Protein 4APO (pdb70)

Foldseek 3Di:
DVVCLVVLVVLLVVLVVCVVVPVLVVSLVSLVVSLVVLVVVLVVDDPPDPSNVVSVVVNVVSLLSNLVSCVVVLNQPVLLVSLVVVCVVVVLDLSSLQSNLSSCLSVPVLVSNLVSLVSNCVRPVVCVVVSVVSNVVSVVVD/DLVCLVCLVVLLVVLVVCVVVVVLVVSLVSLVVSLVSLVVVLVPPDPPDPSNVVSVVVNVVSLLSNLVSCVVVLNQVVLLVSLVVVCVPVVLDLSSLQSNLSSCVSVPVLVSNVVSLVSNCVNPVVCVVVSVVVVVVSVVVVVVVVVVVVVVVD/DVPDDD/DVPDDD

GO terms:
  GO:0003755 peptidyl-prolyl cis-trans isomerase activity (F, IDA)
  GO:0044183 protein folding chaperone (F, IDA)
  GO:0051604 protein maturation (P, IDA)
  GO:0070585 protein localization to mitochondrion (P, IDA)
  GO:0005829 cytosol (C, TAS)
  GO:0005515 protein binding (F, IPI)
  GO:0003713 transcription coactivator activity (F, TAS)
  GO:0005737 cytoplasm (C, TAS)
  GO:0005654 nucleoplasm (C, TAS)
  GO:0005829 cytosol (C, IDA)
  GO:0005886 plasma membrane (C, IDA)
  GO:0036004 GAF domain binding (F, IDA)

Radius of gyration: 21.39 Å; Cα contacts (8 Å, |Δi|>4): 366; chains: 4; bounding box: 66×61×43 Å

CATH classification: 1.25.40.10

Structure (mmCIF, N/CA/C/O backbone):
data_4APO
#
_entry.id   4APO
#
_cell.length_a   60.200
_cell.length_b   106.820
_cell.length_c   68.470
_cell.angle_alpha   90.00
_cell.angle_beta   100.85
_cell.angle_gamma   90.00
#
_symmetry.space_group_name_H-M   'C 1 2 1'
#
loop_
_entity.id
_entity.type
_entity.pdbx_description
1 polymer 'AH RECEPTOR-INTERACTING PROTEIN'
2 polymer 'MITOCHONDRIAL IMPORT RECEPTOR SUBUNIT TOM20 HOMOLOG'
3 non-polymer 'DODECAETHYLENE GLYCOL'
4 non-polymer 'SULFATE ION'
5 water water
#
loop_
_atom_site.group_PDB
_atom_site.id
_atom_site.type_symbol
_atom_site.label_atom_id
_atom_site.label_alt_id
_atom_site.label_comp_id
_atom_site.label_asym_id
_atom_site.label_entity_id
_atom_site.label_seq_id
_atom_site.pdbx_PDB_ins_code
_atom_site.Cartn_x
_atom_site.Cartn_y
_atom_site.Cartn_z
_atom_site.occupancy
_atom_site.B_iso_or_equiv
_atom_site.auth_seq_id
_atom_site.auth_comp_id
_atom_site.auth_asym_id
_atom_site.auth_atom_id
_atom_site.pdbx_PDB_model_num
ATOM 1 N N . ALA A 1 7 ? 10.327 8.031 3.715 1.00 80.77 172 ALA A N 1
ATOM 2 C CA . ALA A 1 7 ? 11.345 8.899 4.298 1.00 78.97 172 ALA A CA 1
ATOM 3 C C . ALA A 1 7 ? 11.023 10.383 4.097 1.00 77.95 172 ALA A C 1
ATOM 4 O O . ALA A 1 7 ? 11.065 11.169 5.047 1.00 74.50 172 ALA A O 1
ATOM 6 N N . GLU A 1 8 ? 10.694 10.753 2.859 1.00 78.28 173 GLU A N 1
ATOM 7 C CA . GLU A 1 8 ? 10.465 12.151 2.486 1.00 75.27 173 GLU A CA 1
ATOM 8 C C . GLU A 1 8 ? 9.307 12.809 3.236 1.00 77.31 173 GLU A C 1
ATOM 9 O O . GLU A 1 8 ? 9.322 14.016 3.482 1.00 72.73 173 GLU A O 1
ATOM 15 N N . GLU A 1 9 ? 8.309 12.011 3.598 1.00 77.17 174 GLU A N 1
ATOM 16 C CA . GLU A 1 9 ? 7.149 12.513 4.324 1.00 79.79 174 GLU A CA 1
ATOM 17 C C . GLU A 1 9 ? 7.500 12.874 5.768 1.00 78.88 174 GLU A C 1
ATOM 18 O O . GLU A 1 9 ? 6.718 13.519 6.465 1.00 74.46 174 GLU A O 1
ATOM 24 N N . LYS A 1 10 ? 8.682 12.457 6.213 1.00 78.43 175 LYS A N 1
ATOM 25 C CA . LYS A 1 10 ? 9.088 12.665 7.598 1.00 67.59 175 LYS A CA 1
ATOM 26 C C . LYS A 1 10 ? 10.012 13.873 7.773 1.00 66.08 175 LYS A C 1
ATOM 27 O O . LYS A 1 10 ? 10.522 14.124 8.865 1.00 61.74 175 LYS A O 1
ATOM 33 N N . ALA A 1 11 ? 10.222 14.628 6.702 1.00 66.51 176 ALA A N 1
ATOM 34 C CA . ALA A 1 11 ? 10.896 15.912 6.832 1.00 62.57 176 ALA A CA 1
ATOM 35 C C . ALA A 1 11 ? 10.016 16.844 7.664 1.00 57.74 176 ALA A C 1
ATOM 36 O O . ALA A 1 11 ? 10.499 17.803 8.265 1.00 50.28 176 ALA A O 1
ATOM 38 N N . LYS A 1 12 ? 8.719 16.555 7.696 1.00 52.38 177 LYS A N 1
ATOM 39 C CA . LYS A 1 12 ? 7.797 17.349 8.497 1.00 54.27 177 LYS A CA 1
ATOM 40 C C . LYS A 1 12 ? 7.883 16.968 9.974 1.00 47.17 177 LYS A C 1
ATOM 41 O O . LYS A 1 12 ? 7.638 17.795 10.856 1.00 48.02 177 LYS A O 1
ATOM 47 N N . ALA A 1 13 ? 8.238 15.716 10.241 1.00 40.24 178 ALA A N 1
ATOM 48 C CA . ALA A 1 13 ? 8.331 15.251 11.616 1.00 44.15 178 ALA A CA 1
ATOM 49 C C . ALA A 1 13 ? 9.505 15.888 12.359 1.00 36.09 178 ALA A C 1
ATOM 50 O O . ALA A 1 13 ? 9.428 16.107 13.566 1.00 34.41 178 ALA A O 1
ATOM 52 N N . VAL A 1 14 ? 10.573 16.212 11.631 1.00 32.39 179 VAL A N 1
ATOM 53 C CA . VAL A 1 14 ? 11.840 16.612 12.249 1.00 32.43 179 VAL A CA 1
ATOM 54 C C . VAL A 1 14 ? 11.720 17.805 13.204 1.00 37.70 179 VAL A C 1
ATOM 55 O O . VAL A 1 14 ? 12.193 17.741 14.335 1.00 28.31 179 VAL A O 1
ATOM 59 N N . PRO A 1 15 ? 11.067 18.894 12.766 1.00 40.11 180 PRO A N 1
ATOM 60 C CA . PRO A 1 15 ? 10.947 20.026 13.691 1.00 31.81 180 PRO A CA 1
ATOM 61 C C . PRO A 1 15 ? 10.187 19.685 14.973 1.00 29.87 180 PRO A C 1
ATOM 62 O O . PRO A 1 15 ? 10.553 20.191 16.029 1.00 29.98 180 PRO A O 1
ATOM 66 N N . LEU A 1 16 ? 9.167 18.836 14.893 1.00 30.81 181 LEU A N 1
ATOM 67 C CA . LEU A 1 16 ? 8.410 18.442 16.083 1.00 34.73 181 LEU A CA 1
ATOM 68 C C . LEU A 1 16 ? 9.244 17.560 17.013 1.00 32.42 181 LEU A C 1
ATOM 69 O O . LEU A 1 16 ? 9.150 17.657 18.240 1.00 29.64 181 LEU A O 1
ATOM 74 N N . ILE A 1 17 ? 10.039 16.676 16.419 1.00 31.52 182 ILE A N 1
ATOM 75 C CA . ILE A 1 17 ? 10.920 15.815 17.189 1.00 27.40 182 ILE A CA 1
ATOM 76 C C . ILE A 1 17 ? 11.979 16.672 17.872 1.00 26.75 182 ILE A C 1
ATOM 77 O O . ILE A 1 17 ? 12.275 16.483 19.055 1.00 28.90 182 ILE A O 1
ATOM 82 N N . HIS A 1 18 ? 12.537 17.614 17.113 1.00 24.90 183 HIS A N 1
ATOM 83 C CA . HIS A 1 18 ? 13.520 18.569 17.612 1.00 25.73 183 HIS A CA 1
ATOM 84 C C . HIS A 1 18 ? 12.956 19.278 18.832 1.00 29.52 183 HIS A C 1
ATOM 85 O O . HIS A 1 18 ? 13.597 19.342 19.882 1.00 25.49 183 HIS A O 1
ATOM 92 N N . GLN A 1 19 ? 11.743 19.802 18.689 1.00 30.61 184 GLN A N 1
ATOM 93 C CA . GLN A 1 19 ? 11.102 20.536 19.776 1.00 28.04 184 GLN A CA 1
ATOM 94 C C . GLN A 1 19 ? 10.854 19.663 21.011 1.00 26.09 184 GLN A C 1
ATOM 95 O O . GLN A 1 19 ? 11.034 20.121 22.147 1.00 30.77 184 GLN A O 1
ATOM 97 N N . GLU A 1 20 ? 10.436 18.415 20.809 1.00 27.20 185 GLU A N 1
ATOM 98 C CA . GLU A 1 20 ? 10.205 17.530 21.950 1.00 29.44 185 GLU A CA 1
ATOM 99 C C . GLU A 1 20 ? 11.518 17.183 22.658 1.00 27.96 185 GLU A C 1
ATOM 100 O O . GLU A 1 20 ? 11.576 17.106 23.884 1.00 25.17 185 GLU A O 1
ATOM 106 N N . GLY A 1 21 ? 12.572 16.985 21.880 1.00 24.27 186 GLY A N 1
ATOM 107 C CA . GLY A 1 21 ? 13.876 16.722 22.446 1.00 21.87 186 GLY A CA 1
ATOM 108 C C . GLY A 1 21 ? 14.316 17.876 23.322 1.00 24.61 186 GLY A C 1
ATOM 109 O O . GLY A 1 21 ? 14.820 17.666 24.430 1.00 23.41 186 GLY A O 1
ATOM 110 N N . ASN A 1 22 ? 14.134 19.098 22.829 1.00 19.72 187 ASN A N 1
ATOM 111 C CA . ASN A 1 22 ? 14.493 20.282 23.612 1.00 2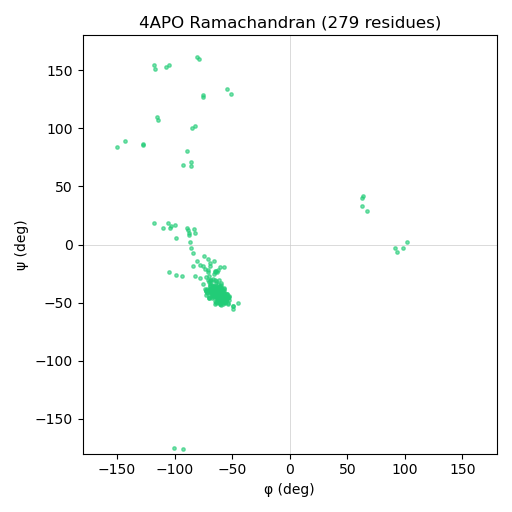2.02 187 ASN A CA 1
ATOM 112 C C . ASN A 1 22 ? 13.728 20.339 24.929 1.00 28.87 187 ASN A C 1
ATOM 113 O O . ASN A 1 22 ? 14.298 20.629 25.983 1.00 27.38 187 ASN A O 1
ATOM 118 N N . ARG A 1 23 ? 12.436 20.040 24.861 1.00 28.52 188 ARG A N 1
ATOM 119 C CA . ARG A 1 23 ? 11.581 20.088 26.038 1.00 33.99 188 ARG A CA 1
ATOM 120 C C . ARG A 1 23 ? 12.077 19.096 27.077 1.00 28.09 188 ARG A C 1
ATOM 121 O O . ARG A 1 23 ? 12.232 19.435 28.254 1.00 29.62 188 ARG A O 1
ATOM 129 N N . LEU A 1 24 ? 12.324 17.871 26.628 1.00 24.32 189 LEU A N 1
ATOM 130 C CA . LEU A 1 24 ? 12.848 16.813 27.483 1.00 26.39 189 LEU A CA 1
ATOM 131 C C . LEU A 1 24 ? 14.184 17.197 28.102 1.00 23.45 189 LEU A C 1
ATOM 132 O O . LEU A 1 24 ? 14.405 16.980 29.297 1.00 23.40 189 LEU A O 1
ATOM 137 N N . TYR A 1 25 ? 15.071 17.768 27.288 1.00 25.15 190 TYR A N 1
ATOM 138 C CA . TYR A 1 25 ? 16.395 18.165 27.764 1.00 21.90 190 TYR A CA 1
ATOM 139 C C . TYR A 1 25 ? 16.286 19.153 28.922 1.00 28.42 190 TYR A C 1
ATOM 140 O O . TYR A 1 25 ? 16.883 18.965 29.984 1.00 24.01 190 TYR A O 1
ATOM 149 N N . ARG A 1 26 ? 15.506 20.205 28.713 1.00 24.12 191 ARG A N 1
ATOM 150 C CA . ARG A 1 26 ? 15.401 21.266 29.702 1.00 28.82 191 ARG A CA 1
ATOM 151 C C . ARG A 1 26 ? 14.644 20.813 30.952 1.00 32.19 191 ARG A C 1
ATOM 152 O O . ARG A 1 26 ? 14.873 21.324 32.051 1.00 36.92 191 ARG A O 1
ATOM 160 N N . GLU A 1 27 ? 13.761 19.833 30.786 1.00 28.27 192 GLU A N 1
ATOM 161 C CA . GLU A 1 27 ? 13.059 19.247 31.919 1.00 34.64 192 GLU A CA 1
ATOM 162 C C . GLU A 1 27 ? 13.973 18.334 32.743 1.00 33.74 192 GLU A C 1
ATOM 163 O O . GLU A 1 27 ? 13.616 17.915 33.833 1.00 28.34 192 GLU A O 1
ATOM 169 N N . GLY A 1 28 ? 15.162 18.040 32.221 1.00 27.15 193 GLY A N 1
ATOM 170 C CA . GLY A 1 28 ? 16.088 17.163 32.908 1.00 20.55 193 GLY A CA 1
ATOM 171 C C . GLY A 1 28 ? 16.080 15.727 32.412 1.00 22.84 193 GLY A C 1
ATOM 172 O O . GLY A 1 28 ? 16.844 14.903 32.899 1.00 24.69 193 GLY A O 1
ATOM 173 N N . HIS A 1 29 ? 15.206 15.411 31.459 1.00 23.09 194 HIS A N 1
ATOM 174 C CA . HIS A 1 29 ? 15.168 14.070 30.874 1.00 19.73 194 HIS A CA 1
ATOM 175 C C . HIS A 1 29 ? 16.170 13.967 29.725 1.00 26.04 194 HIS A C 1
ATOM 176 O O . HIS A 1 29 ? 15.792 13.881 28.553 1.00 22.02 194 HIS A O 1
ATOM 183 N N . VAL A 1 30 ? 17.446 13.962 30.083 1.00 17.29 195 VAL A N 1
ATOM 184 C CA . VAL A 1 30 ? 18.515 14.039 29.096 1.00 18.46 195 VAL A CA 1
ATOM 185 C C . VAL A 1 30 ? 18.645 12.781 28.246 1.00 24.24 195 VAL A C 1
ATOM 186 O O . VAL A 1 30 ? 18.828 12.886 27.036 1.00 18.07 195 VAL A O 1
ATOM 190 N N A LYS A 1 31 ? 18.539 11.610 28.868 0.40 23.62 196 LYS A N 1
ATOM 191 N N B LYS A 1 31 ? 18.548 11.603 28.862 0.60 23.61 196 LYS A N 1
ATOM 192 C CA A LYS A 1 31 ? 18.613 10.347 28.133 0.40 25.47 196 LYS A CA 1
ATOM 193 C CA B LYS A 1 31 ? 18.641 10.354 28.097 0.60 25.48 196 LYS A CA 1
ATOM 194 C C A LYS A 1 31 ? 17.530 10.265 27.059 0.40 24.81 196 LYS A C 1
ATOM 195 C C B LYS A 1 31 ? 17.523 10.237 27.053 0.60 24.85 196 LYS A C 1
ATOM 196 O O A LYS A 1 31 ? 17.797 9.883 25.915 0.40 20.92 196 LYS A O 1
ATOM 197 O O B LYS A 1 31 ? 17.766 9.808 25.918 0.60 20.85 196 LYS A O 1
ATOM 208 N N . GLU A 1 32 ? 16.308 10.629 27.436 1.00 24.38 197 GLU A N 1
ATOM 209 C CA . GLU A 1 32 ? 15.180 10.622 26.512 1.00 24.32 197 GLU A CA 1
ATOM 210 C C . GLU A 1 32 ? 15.347 11.680 25.416 1.00 22.81 197 GLU A C 1
ATOM 211 O O . GLU A 1 32 ? 14.980 11.437 24.276 1.00 21.75 197 GLU A O 1
ATOM 217 N N . ALA A 1 33 ? 15.881 12.850 25.768 1.00 20.38 198 ALA A N 1
ATOM 218 C CA . ALA A 1 33 ? 16.182 13.886 24.763 1.00 20.85 198 ALA A CA 1
ATOM 219 C C . ALA A 1 33 ? 17.133 13.387 23.687 1.00 21.35 198 ALA A C 1
ATOM 220 O O . ALA A 1 33 ? 16.941 13.673 22.501 1.00 19.53 198 ALA A O 1
ATOM 222 N N . ALA A 1 34 ? 18.168 12.666 24.109 1.00 15.66 199 ALA A N 1
ATOM 223 C CA . ALA A 1 34 ? 19.162 12.140 23.187 1.00 17.33 199 ALA A CA 1
ATOM 224 C C . ALA A 1 34 ? 18.503 11.218 22.166 1.00 19.19 199 ALA A C 1
ATOM 225 O O . ALA A 1 34 ? 18.831 11.258 20.981 1.00 17.28 199 ALA A O 1
ATOM 227 N N . ALA A 1 35 ? 17.575 10.387 22.636 1.00 19.97 200 ALA A N 1
ATOM 228 C CA . ALA A 1 35 ? 16.859 9.466 21.763 1.00 21.02 200 ALA A CA 1
ATOM 229 C C . ALA A 1 35 ? 16.058 10.252 20.731 1.00 20.33 200 ALA A C 1
ATOM 230 O O . ALA A 1 35 ? 16.022 9.878 19.562 1.00 23.17 200 ALA A O 1
ATOM 232 N N . LYS A 1 36 ? 15.411 11.333 21.170 1.00 15.73 201 LYS A N 1
ATOM 233 C CA . LYS A 1 36 ? 14.696 12.213 20.247 1.00 20.47 201 LYS A CA 1
ATOM 234 C C . LYS A 1 36 ? 15.638 12.823 19.200 1.00 22.86 201 LYS A C 1
ATOM 235 O O . LYS A 1 36 ? 15.379 12.747 17.999 1.00 19.88 201 LYS A O 1
ATOM 241 N N . TYR A 1 37 ? 16.739 13.417 19.646 1.00 19.20 202 TYR A N 1
ATOM 242 C CA . TYR A 1 37 ? 17.691 13.989 18.688 1.00 14.91 202 TYR A CA 1
ATOM 243 C C . TYR A 1 37 ? 18.191 12.945 17.694 1.00 18.55 202 TYR A C 1
ATOM 244 O O . TYR A 1 37 ? 18.325 13.218 16.499 1.00 17.77 202 TYR A O 1
ATOM 253 N N . TYR A 1 38 ? 18.484 11.754 18.198 1.00 16.93 203 TYR A N 1
ATOM 254 C CA . TYR A 1 38 ? 18.986 10.672 17.359 1.00 20.61 203 TYR A CA 1
ATOM 255 C C . TYR A 1 38 ? 17.992 10.349 16.238 1.00 18.92 203 TYR A C 1
ATOM 256 O O . TYR A 1 38 ? 18.385 10.163 15.086 1.00 16.39 203 TYR A O 1
ATOM 265 N N . ASP A 1 39 ? 16.705 10.313 16.577 1.00 18.59 204 ASP A N 1
ATOM 266 C CA . ASP A 1 39 ? 15.669 10.003 15.600 1.00 23.34 204 ASP A CA 1
ATOM 267 C C . ASP A 1 39 ? 15.524 11.122 14.568 1.00 19.67 204 ASP A C 1
ATOM 268 O O . ASP A 1 39 ? 15.348 10.855 13.379 1.00 21.25 204 ASP A O 1
ATOM 273 N N . ALA A 1 40 ? 15.603 12.368 15.022 1.00 18.20 205 ALA A N 1
ATOM 274 C CA . ALA A 1 40 ? 15.520 13.510 14.107 1.00 19.42 205 ALA A CA 1
ATOM 275 C C . ALA A 1 40 ? 16.681 13.490 13.092 1.00 22.52 205 ALA A C 1
ATOM 276 O O . ALA A 1 40 ? 16.485 13.641 11.875 1.00 19.36 205 ALA A O 1
ATOM 278 N N . ILE A 1 41 ? 17.889 13.272 13.600 1.00 18.18 206 ILE A N 1
ATOM 279 C CA . ILE A 1 41 ? 19.076 13.153 12.761 1.00 17.34 206 ILE A CA 1
ATOM 280 C C . ILE A 1 41 ? 18.947 11.988 11.781 1.00 23.92 206 ILE A C 1
ATOM 281 O O . ILE A 1 41 ? 19.307 12.119 10.617 1.00 21.62 206 ILE A O 1
ATOM 286 N N . ALA A 1 42 ? 18.438 10.851 12.250 1.00 21.04 207 ALA A N 1
ATOM 287 C CA . ALA A 1 42 ? 18.267 9.685 11.373 1.00 21.95 207 ALA A CA 1
ATOM 288 C C . ALA A 1 42 ? 17.358 10.007 10.185 1.00 19.43 207 ALA A C 1
ATOM 289 O O . ALA A 1 42 ? 17.604 9.570 9.059 1.00 24.65 207 ALA A O 1
ATOM 291 N N A CYS A 1 43 ? 16.290 10.752 10.449 0.64 21.43 208 CYS A N 1
ATOM 292 N N B CYS A 1 43 ? 16.321 10.790 10.448 0.36 21.51 208 CYS A N 1
ATOM 293 C CA A CYS A 1 43 ? 15.387 11.189 9.393 0.64 27.09 208 CYS A CA 1
ATOM 294 C CA B CYS A 1 43 ? 15.380 11.194 9.415 0.36 27.03 208 CYS A CA 1
ATOM 295 C C A CYS A 1 43 ? 16.159 11.989 8.359 0.64 26.70 208 CYS A C 1
ATOM 296 C C B CYS A 1 43 ? 16.053 12.069 8.365 0.36 26.62 208 CYS A C 1
ATOM 297 O O A CYS A 1 43 ? 16.116 11.682 7.172 0.64 24.50 208 CYS A O 1
ATOM 298 O O B CYS A 1 43 ? 15.826 11.898 7.170 0.36 24.93 208 CYS A O 1
ATOM 303 N N . LEU A 1 44 ? 16.875 13.011 8.819 1.00 23.39 209 LEU A N 1
ATOM 304 C CA . LEU A 1 44 ? 17.629 13.875 7.918 1.00 25.59 209 LEU A CA 1
ATOM 305 C C . LEU A 1 44 ? 18.717 13.121 7.158 1.00 24.69 209 LEU A C 1
ATOM 306 O O . LEU A 1 44 ? 18.977 13.419 5.989 1.00 24.77 209 LEU A O 1
ATOM 311 N N . LYS A 1 45 ? 19.362 12.158 7.814 1.00 19.74 210 LYS A N 1
ATOM 312 C CA . LYS A 1 45 ? 20.392 11.359 7.145 1.00 25.51 210 LYS A CA 1
ATOM 313 C C . LYS A 1 45 ? 19.803 10.509 6.022 1.00 30.01 210 LYS A C 1
ATOM 314 O O . LYS A 1 45 ? 20.412 10.364 4.957 1.00 29.82 210 LYS A O 1
ATOM 320 N N . ASN A 1 46 ? 18.613 9.969 6.264 1.00 25.99 211 ASN A N 1
ATOM 321 C CA . ASN A 1 46 ? 17.919 9.166 5.272 1.00 29.89 211 ASN A CA 1
ATOM 322 C C . ASN A 1 46 ? 17.578 10.005 4.052 1.00 32.42 211 ASN A C 1
ATOM 323 O O . ASN A 1 46 ? 17.702 9.544 2.920 1.00 35.79 211 ASN A O 1
ATOM 328 N N . LEU A 1 47 ? 17.150 11.241 4.289 1.00 27.56 212 LEU A N 1
ATOM 329 C CA . LEU A 1 47 ? 16.909 12.173 3.203 1.00 31.76 212 LEU A CA 1
ATOM 330 C C . LEU A 1 47 ? 18.219 12.529 2.493 1.00 34.3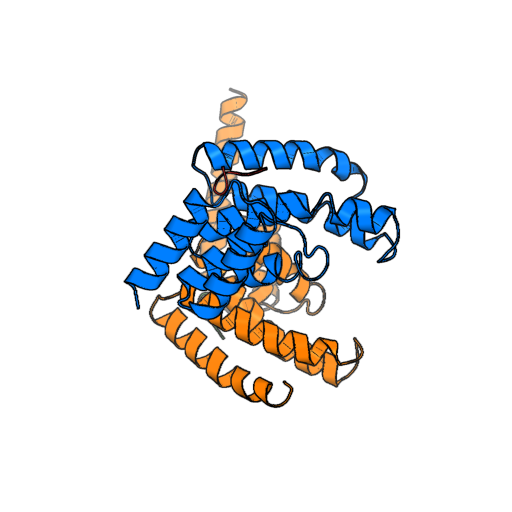7 212 LEU A C 1
ATOM 331 O O . LEU A 1 47 ? 18.267 12.626 1.268 1.00 32.59 212 LEU A O 1
ATOM 336 N N . GLN A 1 48 ? 19.283 12.715 3.267 1.00 29.59 213 GLN A N 1
ATOM 337 C CA . GLN A 1 48 ? 20.569 13.131 2.704 1.00 25.63 213 GLN A CA 1
ATOM 338 C C . GLN A 1 48 ? 21.193 12.050 1.815 1.00 28.87 213 GLN A C 1
ATOM 339 O O . GLN A 1 48 ? 21.931 12.363 0.870 1.00 28.31 213 GLN A O 1
ATOM 345 N N . MET A 1 49 ? 20.902 10.782 2.118 1.00 28.53 214 MET A N 1
ATOM 346 C CA . MET A 1 49 ? 21.446 9.659 1.341 1.00 38.95 214 MET A CA 1
ATOM 347 C C . MET A 1 49 ? 20.939 9.668 -0.090 1.00 33.94 214 MET A C 1
ATOM 348 O O . MET A 1 49 ? 21.549 9.071 -0.973 1.00 39.04 214 MET A O 1
ATOM 353 N N . LYS A 1 50 ? 19.803 10.318 -0.302 1.00 33.05 215 LYS A N 1
ATOM 354 C CA . LYS A 1 50 ? 19.200 10.407 -1.625 1.00 41.36 215 LYS A CA 1
ATOM 355 C C . LYS A 1 50 ? 19.800 11.550 -2.447 1.00 42.34 215 LYS A C 1
ATOM 356 O O . LYS A 1 50 ? 19.497 11.697 -3.628 1.00 35.00 215 LYS A O 1
ATOM 359 N N . GLU A 1 51 ? 20.641 12.364 -1.813 1.00 34.83 216 GLU A N 1
ATOM 360 C CA . GLU A 1 51 ? 21.218 13.526 -2.477 1.00 30.46 216 GLU A CA 1
ATOM 361 C C . GLU A 1 51 ? 22.681 13.274 -2.778 1.00 29.51 216 GLU A C 1
ATOM 362 O O . GLU A 1 51 ? 23.346 12.513 -2.080 1.00 30.19 216 GLU A O 1
ATOM 368 N N . GLN A 1 52 ? 23.192 13.924 -3.813 1.00 24.53 217 GLN A N 1
ATOM 369 C CA . GLN A 1 52 ? 24.601 13.776 -4.135 1.00 25.65 217 GLN A CA 1
ATOM 370 C C . GLN A 1 52 ? 25.438 14.578 -3.145 1.00 26.75 217 GLN A C 1
ATOM 371 O O . GLN A 1 52 ? 25.171 15.753 -2.915 1.00 26.43 217 GLN A O 1
ATOM 377 N N . PRO A 1 53 ? 26.446 13.934 -2.538 1.00 29.46 218 PRO A N 1
ATOM 378 C CA . PRO A 1 53 ? 27.353 14.650 -1.637 1.00 27.45 218 PRO A CA 1
ATOM 379 C C . PRO A 1 53 ? 27.908 15.909 -2.297 1.00 33.77 218 PRO A C 1
ATOM 380 O O . PRO A 1 53 ? 28.392 15.861 -3.445 1.00 23.92 218 PRO A O 1
ATOM 384 N N . GLY A 1 54 ? 27.814 17.034 -1.593 1.00 23.74 219 GLY A N 1
ATOM 385 C CA . GLY A 1 54 ? 28.406 18.267 -2.080 1.00 26.57 219 GLY A CA 1
ATOM 386 C C . GLY A 1 54 ? 27.431 19.121 -2.864 1.00 25.26 219 GLY A C 1
ATOM 387 O O . GLY A 1 54 ? 27.753 20.243 -3.249 1.00 29.05 219 GLY A O 1
ATOM 388 N N . SER A 1 55 ? 26.242 18.584 -3.111 1.00 23.44 220 SER A N 1
ATOM 389 C CA . SER A 1 55 ? 25.189 19.329 -3.789 1.00 25.87 220 SER A CA 1
ATOM 390 C C . SER A 1 55 ? 24.509 20.288 -2.808 1.00 34.42 220 SER A C 1
ATOM 391 O O . SER A 1 55 ? 24.605 20.101 -1.593 1.00 28.27 220 SER A O 1
ATOM 394 N N . PRO A 1 56 ? 23.825 21.322 -3.333 1.00 31.07 221 PRO A N 1
ATOM 395 C CA . PRO A 1 56 ? 23.093 22.255 -2.463 1.00 33.67 221 PRO A CA 1
ATOM 396 C C . PRO A 1 56 ? 22.117 21.555 -1.506 1.00 31.06 221 PRO A C 1
ATOM 397 O O . PRO A 1 56 ? 22.085 21.908 -0.332 1.00 27.69 221 PRO A O 1
ATOM 401 N N . GLU A 1 57 ? 21.340 20.592 -1.991 1.00 23.92 222 GLU A N 1
ATOM 402 C CA . GLU A 1 57 ? 20.357 19.916 -1.140 1.00 28.01 222 GLU A CA 1
ATOM 403 C C . GLU A 1 57 ? 21.034 19.053 -0.068 1.00 32.22 222 GLU A C 1
ATOM 404 O O . GLU A 1 57 ? 20.570 18.990 1.068 1.00 29.38 222 GLU A O 1
ATOM 406 N N . TRP A 1 58 ? 22.122 18.382 -0.441 1.00 25.75 223 TRP A N 1
ATOM 407 C CA . TRP A 1 58 ? 22.911 17.608 0.511 1.00 22.52 223 TRP A CA 1
ATOM 408 C C . TRP A 1 58 ? 23.442 18.528 1.606 1.00 26.90 223 TRP A C 1
ATOM 409 O O . TRP A 1 58 ? 23.379 18.200 2.790 1.00 22.66 223 TRP A O 1
ATOM 420 N N . ILE A 1 59 ? 23.975 19.676 1.191 1.00 25.13 224 ILE A N 1
ATOM 421 C CA . ILE A 1 59 ? 24.563 20.649 2.107 1.00 25.53 224 ILE A CA 1
ATOM 422 C C . ILE A 1 59 ? 23.499 21.255 3.025 1.00 26.19 224 ILE A C 1
ATOM 423 O O . ILE A 1 59 ? 23.731 21.438 4.226 1.00 26.12 224 ILE A O 1
ATOM 428 N N . GLN A 1 60 ? 22.330 21.566 2.475 1.00 26.02 225 GLN A N 1
ATOM 429 C CA . GLN A 1 60 ? 21.265 22.126 3.314 1.00 27.53 225 GLN A CA 1
ATOM 430 C C . GLN A 1 60 ? 20.889 21.153 4.438 1.00 27.28 225 GLN A C 1
ATOM 431 O O . GLN A 1 60 ? 20.763 21.545 5.603 1.00 23.94 225 GLN A O 1
ATOM 437 N N . LEU A 1 61 ? 20.703 19.884 4.081 1.00 25.89 226 LEU A N 1
ATOM 438 C CA . LEU A 1 61 ? 20.388 18.859 5.070 1.00 22.06 226 LEU A CA 1
ATOM 439 C C . LEU A 1 61 ? 21.531 18.713 6.057 1.00 20.39 226 LEU A C 1
ATOM 440 O O . LEU A 1 61 ? 21.302 18.526 7.257 1.00 20.70 226 LEU A O 1
ATOM 445 N N . ASP A 1 62 ? 22.764 18.803 5.561 1.00 19.54 227 ASP A N 1
ATOM 446 C CA . ASP A 1 62 ? 23.931 18.662 6.429 1.00 25.20 227 ASP A CA 1
ATOM 447 C C . ASP A 1 62 ? 23.888 19.776 7.478 1.00 29.07 227 ASP A C 1
ATOM 448 O O . ASP A 1 62 ? 24.241 19.573 8.645 1.00 24.03 227 ASP A O 1
ATOM 453 N N . GLN A 1 63 ? 23.423 20.947 7.058 1.00 24.02 228 GLN A N 1
ATOM 454 C CA . GLN A 1 63 ? 23.366 22.095 7.949 1.00 26.85 228 GLN A CA 1
ATOM 455 C C . GLN A 1 63 ? 22.196 22.017 8.943 1.00 23.52 228 GLN A C 1
ATOM 456 O O . GLN A 1 63 ? 22.297 22.521 10.058 1.00 22.66 228 GLN A O 1
ATOM 462 N N A GLN A 1 64 ? 21.114 21.357 8.539 0.56 21.32 229 GLN A N 1
ATOM 463 N N B GLN A 1 64 ? 21.103 21.375 8.543 0.44 21.37 229 GLN A N 1
ATOM 464 C CA A GLN A 1 64 ? 19.998 21.077 9.441 0.56 25.62 229 GLN A CA 1
ATOM 465 C CA B GLN A 1 64 ? 20.020 21.093 9.479 0.44 25.59 229 GLN A CA 1
ATOM 466 C C A GLN A 1 64 ? 20.378 20.009 10.467 0.56 23.15 229 GLN A C 1
ATOM 467 C C B GLN A 1 64 ? 20.504 20.104 10.531 0.44 23.12 229 GLN A C 1
ATOM 468 O O A GLN A 1 64 ? 19.823 19.959 11.563 0.56 20.13 229 GLN A O 1
ATOM 469 O O B GLN A 1 64 ? 20.147 20.199 11.703 0.44 19.91 229 GLN A O 1
ATOM 480 N N . ILE A 1 65 ? 21.330 19.157 10.106 1.00 21.16 230 ILE A N 1
ATOM 481 C CA . ILE A 1 65 ? 21.795 18.114 11.008 1.00 20.27 230 ILE A CA 1
ATOM 482 C C . ILE A 1 65 ? 22.668 18.692 12.127 1.00 20.43 230 ILE A C 1
ATOM 483 O O . ILE A 1 65 ? 22.574 18.286 13.286 1.00 18.58 230 ILE A O 1
ATOM 488 N N . THR A 1 66 ? 23.495 19.668 11.780 1.00 19.10 231 THR A N 1
ATOM 489 C CA . THR A 1 66 ? 24.517 20.162 12.697 1.00 21.68 231 THR A CA 1
ATOM 490 C C . THR A 1 66 ? 24.040 20.500 14.123 1.00 16.38 231 THR A C 1
ATOM 491 O O . THR A 1 66 ? 24.598 19.985 15.084 1.00 15.71 231 THR A O 1
ATOM 495 N N . PRO A 1 67 ? 23.031 21.377 14.260 1.00 19.03 232 PRO A N 1
ATOM 496 C CA . PRO A 1 67 ? 22.597 21.741 15.617 1.00 20.00 232 PRO A CA 1
ATOM 497 C C . PRO A 1 67 ? 21.932 20.577 16.351 1.00 21.84 232 PRO A C 1
ATOM 498 O O . PRO A 1 67 ? 22.031 20.483 17.582 1.00 17.49 232 PRO A O 1
ATOM 502 N N . LEU A 1 68 ? 21.242 19.708 15.614 1.00 17.87 233 LEU A N 1
ATOM 503 C CA . LEU A 1 68 ? 20.655 18.519 16.228 1.00 14.93 233 LEU A CA 1
ATOM 504 C C . LEU A 1 68 ? 21.751 17.580 16.715 1.00 19.12 233 LEU A C 1
ATOM 505 O O . LEU A 1 68 ? 21.639 16.987 17.780 1.00 18.25 233 LEU A O 1
ATOM 510 N N . LEU A 1 69 ? 22.796 17.416 15.910 1.00 14.35 234 LEU A N 1
ATOM 511 C CA . LEU A 1 69 ? 23.921 16.583 16.295 1.00 12.11 234 LEU A CA 1
ATOM 512 C C . LEU A 1 69 ? 24.675 17.179 17.496 1.00 14.39 234 LEU A C 1
ATOM 513 O O . LEU A 1 69 ? 25.127 16.445 18.371 1.00 16.86 234 LEU A O 1
ATOM 518 N N . LEU A 1 70 ? 24.806 18.502 17.543 1.00 20.03 235 LEU A N 1
ATOM 519 C CA . LEU A 1 70 ? 25.406 19.147 18.714 1.00 18.49 235 LEU A CA 1
ATOM 520 C C . LEU A 1 70 ? 24.513 18.987 19.960 1.00 16.69 235 LEU A C 1
ATOM 521 O O . LEU A 1 70 ? 25.016 18.776 21.069 1.00 17.19 235 LEU A O 1
ATOM 526 N N . ASN A 1 71 ? 23.198 19.092 19.779 1.00 14.49 236 ASN A N 1
ATOM 527 C CA . ASN A 1 71 ? 22.268 18.794 20.888 1.00 17.60 236 ASN A CA 1
ATOM 528 C C . ASN A 1 71 ? 22.479 17.385 21.431 1.00 16.56 236 ASN A C 1
ATOM 529 O O . ASN A 1 71 ? 22.559 17.167 22.639 1.00 15.38 236 ASN A O 1
ATOM 534 N N . TYR A 1 72 ? 22.530 16.426 20.514 1.00 12.88 237 TYR A N 1
ATOM 535 C CA . TYR A 1 72 ? 22.840 15.045 20.841 1.00 16.94 237 TYR A CA 1
ATOM 536 C C . TYR A 1 72 ? 24.175 14.956 21.587 1.00 15.65 237 TYR A C 1
ATOM 537 O O . TYR A 1 72 ? 24.286 14.273 22.606 1.00 13.39 237 TYR A O 1
ATOM 546 N N . CYS A 1 73 ? 25.197 15.650 21.097 1.00 14.03 238 CYS A N 1
ATOM 547 C CA . CYS A 1 73 ? 26.487 15.632 21.788 1.00 15.11 238 CYS A CA 1
ATOM 548 C C . CYS A 1 73 ? 26.374 16.223 23.200 1.00 13.14 238 CYS A C 1
ATOM 549 O O . CYS A 1 73 ? 27.018 15.749 24.121 1.00 12.60 238 CYS A O 1
ATOM 552 N N . GLN A 1 74 ? 25.569 17.267 23.336 1.00 13.45 239 GLN A N 1
ATOM 553 C CA . GLN A 1 74 ? 25.343 17.898 24.641 1.00 12.84 239 GLN A CA 1
ATOM 554 C C . GLN A 1 74 ? 24.738 16.865 25.614 1.00 14.98 239 GLN A C 1
ATOM 555 O O . GLN A 1 74 ? 25.146 16.773 26.771 1.00 17.06 239 GLN A O 1
ATOM 561 N N . CYS A 1 75 ? 23.792 16.060 25.135 1.00 15.29 240 CYS A N 1
ATOM 562 C CA . CYS A 1 75 ? 23.228 15.009 25.978 1.00 15.59 240 CYS A CA 1
ATOM 563 C C . CYS A 1 75 ? 24.308 14.006 26.380 1.00 18.31 240 CYS A C 1
ATOM 564 O O . CYS A 1 75 ? 24.337 13.538 27.521 1.00 18.12 240 CYS A O 1
ATOM 567 N N . LYS A 1 76 ? 25.191 13.668 25.439 1.00 16.22 241 LYS A N 1
ATOM 568 C CA . LYS A 1 76 ? 26.257 12.711 25.708 1.00 15.52 241 LYS A CA 1
ATOM 569 C C . LYS A 1 76 ? 27.249 13.256 26.729 1.00 17.53 241 LYS A C 1
ATOM 570 O O . LYS A 1 76 ? 27.756 12.506 27.562 1.00 17.34 241 LYS A O 1
ATOM 576 N N . LEU A 1 77 ? 27.530 14.551 26.664 1.00 14.06 242 LEU A N 1
ATOM 577 C CA . LEU A 1 77 ? 28.364 15.176 27.689 1.00 16.39 242 LEU A CA 1
ATOM 578 C C . LEU A 1 77 ? 27.737 14.972 29.082 1.00 19.70 242 LEU A C 1
ATOM 579 O O . LEU A 1 77 ? 28.400 14.529 30.022 1.00 20.32 242 LEU A O 1
ATOM 584 N N . VAL A 1 78 ? 26.451 15.272 29.202 1.00 18.39 243 VAL A N 1
ATOM 585 C CA . VAL A 1 78 ? 25.766 15.115 30.496 1.00 19.49 243 VAL A CA 1
ATOM 586 C C . VAL A 1 78 ? 25.839 13.682 31.040 1.00 21.10 243 VAL A C 1
ATOM 587 O O . VAL A 1 78 ? 26.063 13.478 32.239 1.00 24.28 243 VAL A O 1
ATOM 591 N N . VAL A 1 79 ? 25.662 12.683 30.175 1.00 19.19 244 VAL A N 1
ATOM 592 C CA . VAL A 1 79 ? 25.704 11.290 30.636 1.00 22.18 244 VAL A CA 1
ATOM 593 C C . VAL A 1 79 ? 27.122 10.712 30.640 1.00 19.60 244 VAL A C 1
ATOM 594 O O . VAL A 1 79 ? 27.324 9.509 30.843 1.00 19.90 244 VAL A O 1
ATOM 598 N N . GLU A 1 80 ? 28.095 11.597 30.430 1.00 18.36 245 GLU A N 1
ATOM 599 C CA . GLU A 1 80 ? 29.515 11.269 30.564 1.00 21.97 245 GLU A CA 1
ATOM 600 C C . GLU A 1 80 ? 29.986 10.214 29.566 1.00 23.03 245 GLU A C 1
ATOM 601 O O . GLU A 1 80 ? 30.734 9.307 29.919 1.00 22.98 245 GLU A O 1
ATOM 607 N N . GLU A 1 81 ? 29.529 10.337 28.327 1.00 19.28 246 GLU A N 1
ATOM 608 C CA . GLU A 1 81 ? 29.996 9.485 27.236 1.00 19.06 246 GLU A CA 1
ATOM 609 C C . GLU A 1 81 ? 30.736 10.384 26.261 1.00 20.03 246 GLU A C 1
ATOM 610 O O . GLU A 1 81 ? 30.114 11.179 25.562 1.00 20.91 246 GLU A O 1
ATOM 616 N N . TYR A 1 82 ? 32.055 10.275 26.231 1.00 16.83 247 TYR A N 1
ATOM 617 C CA . TYR A 1 82 ? 32.863 11.262 25.515 1.00 22.24 247 TYR A CA 1
ATOM 618 C C . TYR A 1 82 ? 33.313 10.837 24.117 1.00 26.21 247 TYR A C 1
ATOM 619 O O . TYR A 1 82 ? 33.543 11.683 23.253 1.00 20.33 247 TYR A O 1
ATOM 628 N N . TYR A 1 83 ? 33.418 9.532 23.885 1.00 21.97 248 TYR A N 1
ATOM 629 C CA . TYR A 1 83 ? 33.949 9.051 22.612 1.00 29.95 248 TYR A CA 1
ATOM 630 C C . TYR A 1 83 ? 33.125 9.510 21.400 1.00 23.51 248 TYR A C 1
ATOM 631 O O . TYR A 1 83 ? 33.693 9.901 20.376 1.00 25.21 248 TYR A O 1
ATOM 640 N N . GLU A 1 84 ? 31.800 9.488 21.497 1.00 22.27 249 GLU A N 1
ATOM 641 C CA . GLU A 1 84 ? 31.001 9.925 20.350 1.00 23.46 249 GLU A CA 1
ATOM 642 C C . GLU A 1 84 ? 31.008 11.439 20.188 1.00 20.10 249 GLU A C 1
ATOM 643 O O . GLU A 1 84 ? 30.935 11.937 19.074 1.00 18.50 249 GLU A O 1
ATOM 649 N N . VAL A 1 85 ? 31.049 12.167 21.302 1.00 18.03 250 VAL A N 1
ATOM 650 C CA . VAL A 1 85 ? 31.152 13.620 21.240 1.00 18.72 250 VAL A CA 1
ATOM 651 C C . VAL A 1 85 ? 32.389 14.016 20.428 1.00 14.36 250 VAL A C 1
ATOM 652 O O . VAL A 1 85 ? 32.308 14.821 19.502 1.00 18.00 250 VAL A O 1
ATOM 656 N N . LEU A 1 86 ? 33.528 13.426 20.774 1.00 19.90 251 LEU A N 1
ATOM 657 C CA . LEU A 1 86 ? 34.779 13.717 20.083 1.00 22.42 251 LEU A CA 1
ATOM 658 C C . LEU A 1 86 ? 34.660 13.442 18.596 1.00 27.01 251 LEU A C 1
ATOM 659 O O . LEU A 1 86 ? 35.103 14.246 17.771 1.00 19.18 251 LEU A O 1
ATOM 664 N N . ASP A 1 87 ? 34.066 12.305 18.245 1.00 19.71 252 ASP A N 1
ATOM 665 C CA . ASP A 1 87 ? 33.935 11.952 16.834 1.00 22.67 252 ASP A CA 1
ATOM 666 C C . ASP A 1 87 ? 32.937 12.828 16.089 1.00 19.89 252 ASP A C 1
ATOM 667 O O . ASP A 1 87 ? 33.212 13.288 14.975 1.00 21.50 252 ASP A O 1
ATOM 672 N N . HIS A 1 88 ? 31.766 13.047 16.674 1.00 17.10 253 HIS A N 1
ATOM 673 C CA . HIS A 1 88 ? 30.755 13.844 15.993 1.00 16.32 253 HIS A CA 1
ATOM 674 C C . HIS A 1 88 ? 31.176 15.306 15.894 1.00 22.29 253 HIS A C 1
ATOM 675 O O . HIS A 1 88 ? 30.968 15.955 14.865 1.00 19.98 253 HIS A O 1
ATOM 682 N N . CYS A 1 89 ? 31.748 15.836 16.970 1.00 18.43 254 CYS A N 1
ATOM 683 C CA . CYS A 1 89 ? 32.260 17.194 16.901 1.00 18.70 254 CYS A CA 1
ATOM 684 C C . CYS A 1 89 ? 33.374 17.295 15.849 1.00 20.43 254 CYS A C 1
ATOM 685 O O . CYS A 1 89 ? 33.426 18.267 15.100 1.00 20.23 254 CYS A O 1
ATOM 688 N N . SER A 1 90 ? 34.251 16.293 15.792 1.00 19.96 255 SER A N 1
ATOM 689 C CA . SER A 1 90 ? 35.361 16.326 14.832 1.00 23.52 255 SER A CA 1
ATOM 690 C C . SER A 1 90 ? 34.838 16.285 13.401 1.00 26.65 255 SER A C 1
ATOM 691 O O . SER A 1 90 ? 35.377 16.957 12.508 1.00 25.27 255 SER A O 1
ATOM 694 N N A SER A 1 91 ? 33.783 15.507 13.179 0.22 20.91 256 SER A N 1
ATOM 695 N N B SER A 1 91 ? 33.795 15.494 13.181 0.78 20.75 256 SER A N 1
ATOM 696 C CA A SER A 1 91 ? 33.172 15.413 11.856 0.22 23.78 256 SER A CA 1
ATOM 697 C CA B SER A 1 91 ? 33.177 15.423 11.864 0.78 23.71 256 SER A CA 1
ATOM 698 C C A SER A 1 91 ? 32.550 16.744 11.437 0.22 25.88 256 SER A C 1
ATOM 699 C C B SER A 1 91 ? 32.601 16.771 11.459 0.78 26.00 256 SER A C 1
ATOM 700 O O A SER A 1 91 ? 32.720 17.189 10.302 0.22 25.16 256 SER A O 1
ATOM 701 O O B SER A 1 91 ? 32.849 17.258 10.357 0.78 25.18 256 SER A O 1
ATOM 706 N N . ILE A 1 92 ? 31.833 17.378 12.360 1.00 23.25 257 ILE A N 1
ATOM 707 C CA . ILE A 1 92 ? 31.278 18.702 12.123 1.00 21.09 257 ILE A CA 1
ATOM 708 C C . ILE A 1 92 ? 32.383 19.719 11.806 1.00 20.90 257 ILE A C 1
ATOM 709 O O . ILE A 1 92 ? 32.283 20.483 10.842 1.00 22.65 257 ILE A O 1
ATOM 714 N N . LEU A 1 93 ? 33.434 19.724 12.622 1.00 20.60 258 LEU A N 1
ATOM 715 C CA . LEU A 1 93 ? 34.488 20.736 12.513 1.00 22.41 258 LEU A CA 1
ATOM 716 C C . LEU A 1 93 ? 35.367 20.533 11.280 1.00 25.26 258 LEU A C 1
ATOM 717 O O . LEU A 1 93 ? 35.913 21.490 10.746 1.00 25.18 258 LEU A O 1
ATOM 722 N N A ASN A 1 94 ? 35.490 19.287 10.830 0.57 24.60 259 ASN A N 1
ATOM 723 N N B ASN A 1 94 ? 35.516 19.283 10.852 0.43 24.62 259 ASN A N 1
ATOM 724 C CA A ASN A 1 94 ? 36.236 18.988 9.607 0.57 27.81 259 ASN A CA 1
ATOM 725 C CA B ASN A 1 94 ? 36.213 18.992 9.605 0.43 27.80 259 ASN A CA 1
ATOM 726 C C A ASN A 1 94 ? 35.538 19.513 8.349 0.57 27.50 259 ASN A C 1
ATOM 727 C C B ASN A 1 94 ? 35.581 19.758 8.453 0.43 27.63 259 ASN A C 1
ATOM 728 O O A ASN A 1 94 ? 36.149 19.619 7.285 0.57 30.24 259 ASN A O 1
ATOM 729 O O B ASN A 1 94 ? 36.271 20.265 7.568 0.43 28.96 259 ASN A O 1
ATOM 738 N N . LYS A 1 95 ? 34.257 19.844 8.477 1.00 23.09 260 LYS A N 1
ATOM 739 C CA . LYS A 1 95 ? 33.514 20.467 7.392 1.00 22.85 260 LYS A CA 1
ATOM 740 C C . LYS A 1 95 ? 33.293 21.944 7.637 1.00 32.00 260 LYS A C 1
ATOM 741 O O . LYS A 1 95 ? 33.381 22.753 6.713 1.00 24.79 260 LYS A O 1
ATOM 747 N N . TYR A 1 96 ? 32.996 22.286 8.886 1.00 24.74 261 TYR A N 1
ATOM 748 C CA . TYR A 1 96 ? 32.624 23.645 9.250 1.00 24.76 261 TYR A CA 1
ATOM 749 C C . TYR A 1 96 ? 33.507 24.109 10.410 1.00 30.47 261 TYR A C 1
ATOM 750 O O . TYR A 1 96 ? 33.129 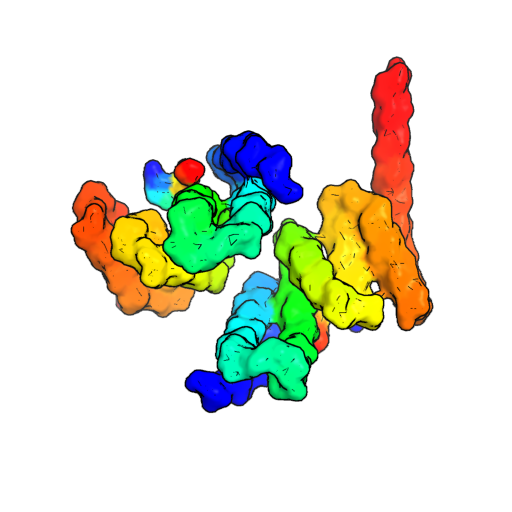23.995 11.579 1.00 25.06 261 TYR A O 1
ATOM 759 N N . ASP A 1 97 ? 34.685 24.628 10.073 1.00 26.91 262 ASP A N 1
ATOM 760 C CA . ASP A 1 97 ? 35.714 24.893 11.070 1.00 31.54 262 ASP A CA 1
ATOM 761 C C . ASP A 1 97 ? 35.520 26.219 11.807 1.00 26.16 262 ASP A C 1
ATOM 762 O O . ASP A 1 97 ? 36.396 26.655 12.549 1.00 32.35 262 ASP A O 1
ATOM 767 N N . ASP A 1 98 ? 34.364 26.839 11.604 1.00 20.98 263 ASP A N 1
ATOM 768 C CA . ASP A 1 98 ? 33.985 28.029 12.362 1.00 31.50 263 ASP A CA 1
ATOM 769 C C . ASP A 1 98 ? 32.835 27.748 13.343 1.00 31.62 263 ASP A C 1
ATOM 770 O O . ASP A 1 98 ? 32.208 28.677 13.874 1.00 24.90 263 ASP A O 1
ATOM 775 N N . ASN A 1 99 ? 32.548 26.470 13.590 1.00 25.91 264 ASN A N 1
ATOM 776 C CA . ASN A 1 99 ? 31.427 26.148 14.471 1.00 22.53 264 ASN A CA 1
ATOM 777 C C . ASN A 1 99 ? 31.840 26.229 15.937 1.00 21.90 264 ASN A C 1
ATOM 778 O O . ASN A 1 99 ? 32.482 25.325 16.468 1.00 21.36 264 ASN A O 1
ATOM 783 N N . VAL A 1 100 ? 31.467 27.329 16.584 1.00 24.91 265 VAL A N 1
ATOM 784 C CA . VAL A 1 100 ? 31.876 27.592 17.959 1.00 23.18 265 VAL A CA 1
ATOM 785 C C . VAL A 1 100 ? 31.425 26.500 18.919 1.00 18.32 265 VAL A C 1
ATOM 786 O O . VAL A 1 100 ? 32.214 26.008 19.739 1.00 21.19 265 VAL A O 1
ATOM 790 N N A LYS A 1 101 ? 30.158 26.114 18.820 0.31 21.94 266 LYS A N 1
ATOM 791 N N B LYS A 1 101 ? 30.159 26.115 18.820 0.69 21.84 266 LYS A N 1
ATOM 792 C CA A LYS A 1 101 ? 29.599 25.118 19.732 0.31 24.28 266 LYS A CA 1
ATOM 793 C CA B LYS A 1 101 ? 29.606 25.120 19.742 0.69 24.28 266 LYS A CA 1
ATOM 794 C C A LYS A 1 101 ? 30.310 23.771 19.634 0.31 21.64 266 LYS A C 1
ATOM 795 C C B LYS A 1 101 ? 30.317 23.771 19.638 0.69 21.61 266 LYS A C 1
ATOM 796 O O A LYS A 1 101 ? 30.500 23.088 20.640 0.31 20.42 266 LYS A O 1
ATOM 797 O O B LYS A 1 101 ? 30.524 23.09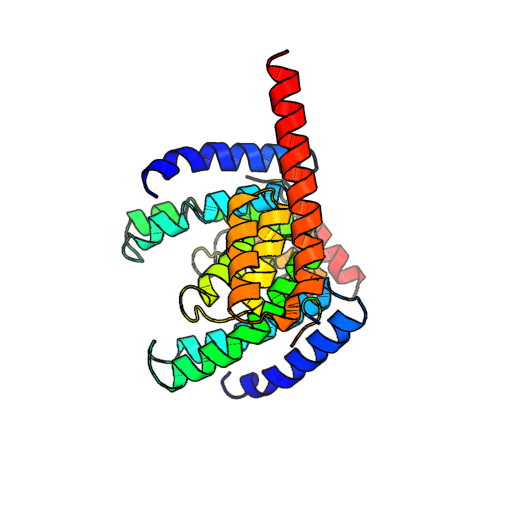1 20.642 0.69 20.38 266 LYS A O 1
ATOM 808 N N . ALA A 1 102 ? 30.711 23.394 18.424 1.00 17.76 267 ALA A N 1
ATOM 809 C CA . ALA A 1 102 ? 31.422 22.136 18.228 1.00 20.04 267 ALA A CA 1
ATOM 810 C C . ALA A 1 102 ? 32.796 22.155 18.882 1.00 18.67 267 ALA A C 1
ATOM 811 O O . ALA A 1 102 ? 33.194 21.180 19.507 1.00 17.53 267 ALA A O 1
ATOM 813 N N . TYR A 1 103 ? 33.528 23.259 18.733 1.00 20.10 268 TYR A N 1
ATOM 814 C CA . TYR A 1 103 ? 34.813 23.412 19.420 1.00 16.82 268 TYR A CA 1
ATOM 815 C C . TYR A 1 103 ? 34.675 23.339 20.927 1.00 17.69 268 TYR A C 1
ATOM 816 O O . TYR A 1 103 ? 35.487 22.716 21.611 1.00 22.43 268 TYR A O 1
ATOM 825 N N . PHE A 1 104 ? 33.648 23.994 21.445 1.00 18.52 269 PHE A N 1
ATOM 826 C CA . PHE A 1 104 ? 33.424 24.001 22.894 1.00 21.67 269 PHE A CA 1
ATOM 827 C C . PHE A 1 104 ? 33.097 22.623 23.462 1.00 19.15 269 PHE A C 1
ATOM 828 O O . PHE A 1 104 ? 33.711 22.177 24.434 1.00 23.52 269 PHE A O 1
ATOM 836 N N . LYS A 1 105 ? 32.125 21.941 22.864 1.00 22.28 270 LYS A N 1
ATOM 837 C CA . LYS A 1 105 ? 31.793 20.590 23.304 1.00 16.73 270 LYS A CA 1
ATOM 838 C C . LYS A 1 105 ? 32.949 19.608 23.135 1.00 17.09 270 LYS A C 1
ATOM 839 O O . LYS A 1 105 ? 33.205 18.774 24.014 1.00 19.48 270 LYS A O 1
ATOM 845 N N . ARG A 1 106 ? 33.658 19.684 22.014 1.00 22.33 271 ARG A N 1
ATOM 846 C CA . ARG A 1 106 ? 34.810 18.804 21.873 1.00 21.79 271 ARG A CA 1
ATOM 847 C C . ARG A 1 106 ? 35.852 19.086 22.960 1.00 20.51 271 ARG A C 1
ATOM 848 O O . ARG A 1 106 ? 36.443 18.160 23.518 1.00 19.93 271 ARG A O 1
ATOM 856 N N . GLY A 1 107 ? 36.058 20.365 23.265 1.00 20.07 272 GLY A N 1
ATOM 857 C CA . GLY A 1 107 ? 36.971 20.754 24.330 1.00 23.86 272 GLY A CA 1
ATOM 858 C C . GLY A 1 107 ? 36.559 20.225 25.692 1.00 24.41 272 GLY A C 1
ATOM 859 O O . GLY A 1 107 ? 37.387 19.713 26.451 1.00 24.47 272 GLY A O 1
ATOM 860 N N . LYS A 1 108 ? 35.271 20.349 26.010 1.00 23.51 273 LYS A N 1
ATOM 861 C CA . LYS A 1 108 ? 34.739 19.744 27.229 1.00 22.80 273 LYS A CA 1
ATOM 862 C C . LYS A 1 108 ? 35.037 18.248 27.301 1.00 24.31 273 LYS A C 1
ATOM 863 O O . LYS A 1 108 ? 35.401 17.721 28.353 1.00 25.72 273 LYS A O 1
ATOM 869 N N . ALA A 1 109 ? 34.874 17.562 26.179 1.00 23.99 274 ALA A N 1
ATOM 870 C CA . ALA A 1 109 ? 35.061 16.123 26.156 1.00 22.45 274 ALA A CA 1
ATOM 871 C C . ALA A 1 109 ? 36.540 15.769 26.266 1.00 24.74 274 ALA A C 1
ATOM 872 O O . ALA A 1 109 ? 36.908 14.851 26.996 1.00 21.43 274 ALA A O 1
ATOM 874 N N . HIS A 1 110 ? 37.384 16.499 25.537 1.00 25.82 275 HIS A N 1
ATOM 875 C CA . HIS A 1 110 ? 38.834 16.353 25.693 1.00 25.83 275 HIS A CA 1
ATOM 876 C C . HIS A 1 110 ? 39.245 16.564 27.155 1.00 25.08 275 HIS A C 1
ATOM 877 O O . HIS A 1 110 ? 39.997 15.768 27.716 1.00 29.93 275 HIS A O 1
ATOM 884 N N . ALA A 1 111 ? 38.734 17.622 27.775 1.00 27.48 276 ALA A N 1
ATOM 885 C CA . ALA A 1 111 ? 39.080 17.921 29.165 1.00 31.16 276 ALA A CA 1
ATOM 886 C C . ALA A 1 111 ? 38.625 16.806 30.104 1.00 33.64 276 ALA A C 1
ATOM 887 O O . ALA A 1 111 ? 39.329 16.446 31.055 1.00 25.35 276 ALA A O 1
ATOM 889 N N . ALA A 1 112 ? 37.450 16.249 29.824 1.00 30.85 277 ALA A N 1
ATOM 890 C CA . ALA A 1 112 ? 36.879 15.204 30.676 1.00 32.38 277 ALA A CA 1
ATOM 891 C C . ALA A 1 112 ? 37.610 13.861 30.588 1.00 31.16 277 ALA A C 1
ATOM 892 O O . ALA A 1 112 ? 37.533 13.053 31.521 1.00 35.86 277 ALA A O 1
ATOM 894 N N . VAL A 1 113 ? 38.304 13.623 29.475 1.00 27.87 278 VAL A N 1
ATOM 895 C CA . VAL A 1 113 ? 39.095 12.400 29.314 1.00 34.68 278 VAL A CA 1
ATOM 896 C C . VAL A 1 113 ? 40.595 12.642 29.505 1.00 41.93 278 VAL A C 1
ATOM 897 O O . VAL A 1 113 ? 41.421 11.808 29.130 1.00 35.89 278 VAL A O 1
ATOM 901 N N . TRP A 1 114 ? 40.929 13.785 30.097 1.00 36.89 279 TRP A N 1
ATOM 902 C CA . TRP A 1 114 ? 42.312 14.121 30.428 1.00 47.57 279 TRP A CA 1
ATOM 903 C C . TRP A 1 114 ? 43.189 14.349 29.204 1.00 43.95 279 TRP A C 1
ATOM 904 O O . TRP A 1 114 ? 44.390 14.096 29.251 1.00 54.06 279 TRP A O 1
ATOM 915 N N . ASN A 1 115 ? 42.587 14.809 28.111 1.00 37.37 280 ASN A N 1
ATOM 916 C CA . ASN A 1 115 ? 43.347 15.296 26.966 1.00 35.64 280 ASN A CA 1
ATOM 917 C C . ASN A 1 115 ? 43.538 16.802 27.127 1.00 36.93 280 ASN A C 1
ATOM 918 O O . ASN A 1 115 ? 42.967 17.587 26.374 1.00 31.05 280 ASN A O 1
ATOM 923 N N . ALA A 1 116 ? 44.331 17.201 28.118 1.00 39.03 281 ALA A N 1
ATOM 924 C CA . ALA A 1 116 ? 44.468 18.616 28.475 1.00 37.76 281 ALA A CA 1
ATOM 925 C C . ALA A 1 116 ? 44.925 19.504 27.320 1.00 36.11 281 ALA A C 1
ATOM 926 O O . ALA A 1 116 ? 44.468 20.638 27.188 1.00 36.82 281 ALA A O 1
ATOM 928 N N . GLN A 1 117 ? 45.827 18.990 26.489 1.00 38.29 282 GLN A N 1
ATOM 929 C CA . GLN A 1 117 ? 46.362 19.767 25.370 1.00 43.55 282 GLN A CA 1
ATOM 930 C C . GLN A 1 117 ? 45.357 19.970 24.235 1.00 36.82 282 GLN A C 1
ATOM 931 O O . GLN A 1 117 ? 45.275 21.056 23.661 1.00 28.89 282 GLN A O 1
ATOM 934 N N . GLU A 1 118 ? 44.602 18.924 23.909 1.00 36.51 283 GLU A N 1
ATOM 935 C CA . GLU A 1 118 ? 43.559 19.033 22.890 1.00 37.52 283 GLU A CA 1
ATOM 936 C C . GLU A 1 118 ? 42.418 19.946 23.365 1.00 28.32 283 GLU A C 1
ATOM 937 O O . GLU A 1 118 ? 41.835 20.698 22.576 1.00 28.29 283 GLU A O 1
ATOM 943 N N . ALA A 1 119 ? 42.118 19.890 24.659 1.00 30.35 284 ALA A N 1
ATOM 944 C CA . ALA A 1 119 ? 41.102 20.768 25.236 1.00 27.51 284 ALA A CA 1
ATOM 945 C C . ALA A 1 119 ? 41.507 22.239 25.102 1.00 29.82 284 ALA A C 1
ATOM 946 O O . ALA A 1 119 ? 40.722 23.067 24.629 1.00 28.27 284 ALA A O 1
ATOM 948 N N . GLN A 1 120 ? 42.735 22.550 25.506 1.00 31.04 285 GLN A N 1
ATOM 949 C CA . GLN A 1 120 ? 43.235 23.920 25.433 1.00 31.35 285 GLN A CA 1
ATOM 950 C C . GLN A 1 120 ? 43.180 24.438 23.996 1.00 29.50 285 GLN A C 1
ATOM 951 O O . GLN A 1 120 ? 42.813 25.585 23.755 1.00 28.54 285 GLN A O 1
ATOM 957 N N . ALA A 1 121 ? 43.515 23.573 23.044 1.00 32.41 286 ALA A N 1
ATOM 958 C CA . ALA A 1 121 ? 43.491 23.928 21.627 1.00 31.73 286 ALA A CA 1
ATOM 959 C C . ALA A 1 121 ? 42.077 24.266 21.168 1.00 31.31 286 ALA A C 1
ATOM 960 O O . ALA A 1 121 ? 41.858 25.275 20.500 1.00 28.11 286 ALA A O 1
ATOM 962 N N . ASP A 1 122 ? 41.119 23.412 21.524 1.00 28.36 287 ASP A N 1
ATOM 963 C CA . ASP A 1 122 ? 39.717 23.653 21.198 1.00 22.68 287 ASP A CA 1
ATOM 964 C C . ASP A 1 122 ? 39.178 24.893 21.884 1.00 22.96 287 ASP A C 1
ATOM 965 O O . ASP A 1 122 ? 38.475 25.690 21.271 1.00 22.92 287 ASP A O 1
ATOM 970 N N . PHE A 1 123 ? 39.492 25.055 23.166 1.00 26.38 288 PHE A N 1
ATOM 971 C CA . PHE A 1 123 ? 39.029 26.241 23.885 1.00 22.94 288 PHE A CA 1
ATOM 972 C C . PHE A 1 123 ? 39.642 27.532 23.322 1.00 32.36 288 PHE A C 1
ATOM 973 O O . PHE A 1 123 ? 39.008 28.584 23.361 1.00 30.14 288 PHE A O 1
ATOM 981 N N . ALA A 1 124 ? 40.862 27.446 22.788 1.00 28.23 289 ALA A N 1
ATOM 982 C CA . ALA A 1 124 ? 41.480 28.598 22.130 1.00 29.74 289 ALA A CA 1
ATOM 983 C C . ALA A 1 124 ? 40.698 28.975 20.883 1.00 31.89 289 ALA A C 1
ATOM 984 O O . ALA A 1 124 ? 40.506 30.154 20.587 1.00 23.50 289 ALA A O 1
ATOM 986 N N . LYS A 1 125 ? 40.256 27.963 20.141 1.00 30.64 290 LYS A N 1
ATOM 987 C CA . LYS A 1 125 ? 39.433 28.200 18.960 1.00 27.00 290 LYS A CA 1
ATOM 988 C C . LYS A 1 125 ? 38.077 28.807 19.324 1.00 27.60 290 LYS A C 1
ATOM 989 O O . LYS A 1 125 ? 37.538 29.622 18.587 1.00 27.91 290 LYS A O 1
ATOM 995 N N . VAL A 1 126 ? 37.505 28.393 20.448 1.00 26.84 291 VAL A N 1
ATOM 996 C CA . VAL A 1 126 ? 36.255 29.000 20.877 1.00 29.68 291 VAL A CA 1
ATOM 997 C C . VAL A 1 126 ? 36.527 30.494 21.095 1.00 34.30 291 VAL A C 1
ATOM 998 O O . VAL A 1 126 ? 35.816 31.367 20.580 1.00 26.68 291 VAL A O 1
ATOM 1002 N N . LEU A 1 127 ? 37.574 30.767 21.865 1.00 34.36 292 LEU A N 1
ATOM 1003 C CA . LEU A 1 127 ? 37.964 32.133 22.199 1.00 35.38 292 LEU A CA 1
ATOM 1004 C C . LEU A 1 127 ? 38.141 32.939 20.933 1.00 31.86 292 LEU A C 1
ATOM 1005 O O . LEU A 1 127 ? 37.653 34.052 20.827 1.00 32.22 292 LEU A O 1
ATOM 1010 N N . GLU A 1 128 ? 38.838 32.358 19.962 1.00 33.90 293 GLU A N 1
ATOM 1011 C CA . GLU A 1 128 ? 39.128 33.055 18.721 1.00 30.53 293 GLU A CA 1
ATOM 1012 C C . GLU A 1 128 ? 37.870 33.487 17.980 1.00 37.66 293 GLU A C 1
ATOM 1013 O O . GLU A 1 128 ? 37.815 34.580 17.410 1.00 32.20 293 GLU A O 1
ATOM 1019 N N . LEU A 1 129 ? 36.860 32.625 17.997 1.00 35.33 294 LEU A N 1
ATOM 1020 C CA . LEU A 1 129 ? 35.684 32.786 17.144 1.00 30.64 294 LEU A CA 1
ATOM 1021 C C . LEU A 1 129 ? 34.518 33.522 17.797 1.00 33.38 294 LEU A C 1
ATOM 1022 O O . LEU A 1 129 ? 33.701 34.142 17.114 1.00 38.64 294 LEU A O 1
ATOM 1027 N N . ASP A 1 130 ? 34.427 33.444 19.118 1.00 30.45 295 ASP A N 1
ATOM 1028 C CA . ASP A 1 130 ? 33.375 34.150 19.835 1.00 32.56 295 ASP A CA 1
ATOM 1029 C C . ASP A 1 130 ? 33.923 34.664 21.159 1.00 34.39 295 ASP A C 1
ATOM 1030 O O . ASP A 1 130 ? 33.853 33.972 22.174 1.00 32.35 295 ASP A O 1
ATOM 1035 N N . PRO A 1 131 ? 34.479 35.887 21.145 1.00 40.17 296 PRO A N 1
ATOM 1036 C CA . PRO A 1 131 ? 35.165 36.468 22.309 1.00 31.80 296 PRO A CA 1
ATOM 1037 C C . PRO A 1 131 ? 34.241 36.668 23.512 1.00 35.13 296 PRO A C 1
ATOM 1038 O O . PRO A 1 131 ? 34.718 36.707 24.649 1.00 30.60 296 PRO A O 1
ATOM 1042 N N . ALA A 1 132 ? 32.938 36.770 23.271 1.00 33.55 297 ALA A N 1
ATOM 1043 C CA . ALA A 1 132 ? 31.978 36.891 24.368 1.00 36.21 297 ALA A CA 1
ATOM 1044 C C . ALA A 1 132 ? 32.016 35.686 25.307 1.00 42.56 297 ALA A C 1
ATOM 1045 O O . ALA A 1 132 ? 31.542 35.763 26.439 1.00 37.23 297 ALA A O 1
ATOM 1047 N N . LEU A 1 133 ? 32.571 34.573 24.836 1.00 38.55 298 LEU A N 1
ATOM 1048 C CA . LEU A 1 133 ? 32.655 33.368 25.653 1.00 32.08 298 LEU A CA 1
ATOM 1049 C C . LEU A 1 133 ? 33.920 33.326 26.508 1.00 36.47 298 LEU A C 1
ATOM 1050 O O . LEU A 1 133 ? 34.219 32.314 27.146 1.00 31.52 298 LEU A O 1
ATOM 1055 N N . ALA A 1 134 ? 34.656 34.434 26.530 1.00 32.38 299 ALA A N 1
ATOM 1056 C CA . ALA A 1 134 ? 35.887 34.513 27.310 1.00 31.03 299 ALA A CA 1
ATOM 1057 C C . ALA A 1 134 ? 35.708 34.110 28.782 1.00 25.07 299 ALA A C 1
ATOM 1058 O O . ALA A 1 134 ? 36.536 33.392 29.328 1.00 30.09 299 ALA A O 1
ATOM 1060 N N . PRO A 1 135 ? 34.635 34.582 29.435 1.00 32.37 300 PRO A N 1
ATOM 1061 C CA . PRO A 1 135 ? 34.424 34.178 30.836 1.00 36.79 300 PRO A CA 1
ATOM 1062 C C . PRO A 1 135 ? 34.390 32.653 31.005 1.00 31.03 300 PRO A C 1
ATOM 1063 O O . PRO A 1 135 ? 35.078 32.101 31.872 1.00 31.44 300 PRO A O 1
ATOM 1067 N N . VAL A 1 136 ? 33.615 31.979 30.161 1.00 32.11 301 VAL A N 1
ATOM 1068 C CA . VAL A 1 136 ? 33.494 30.527 30.242 1.00 37.65 301 VAL A CA 1
ATOM 1069 C C . VAL A 1 136 ? 34.818 29.849 29.937 1.00 36.06 301 VAL A C 1
ATOM 1070 O O . VAL A 1 136 ? 35.270 28.966 30.674 1.00 31.54 301 VAL A O 1
ATOM 1074 N N . VAL A 1 137 ? 35.442 30.265 28.840 1.00 29.56 302 VAL A N 1
ATOM 1075 C CA . VAL A 1 137 ? 36.707 29.680 28.441 1.00 29.27 302 VAL A CA 1
ATOM 1076 C C . VAL A 1 137 ? 37.737 29.839 29.545 1.00 29.74 302 VAL A C 1
ATOM 1077 O O . VAL A 1 137 ? 38.429 28.882 29.881 1.00 31.10 302 VAL A O 1
ATOM 1081 N N . SER A 1 138 ? 37.833 31.045 30.112 1.00 29.61 303 SER A N 1
ATOM 1082 C CA . SER A 1 138 ? 38.757 31.286 31.219 1.00 31.72 303 SER A CA 1
ATOM 1083 C C . SER A 1 138 ? 38.515 30.266 32.316 1.00 32.56 303 SER A C 1
ATOM 1084 O O . SER A 1 138 ? 39.452 29.679 32.862 1.00 38.34 303 SER A O 1
ATOM 1087 N N . ARG A 1 139 ? 37.244 30.049 32.623 1.00 34.82 304 ARG A N 1
ATOM 1088 C CA . ARG A 1 139 ? 36.858 29.085 33.644 1.00 34.87 304 ARG A CA 1
ATOM 1089 C C . ARG A 1 139 ? 37.334 27.676 33.288 1.00 32.77 304 ARG A C 1
ATOM 1090 O O . ARG A 1 139 ? 37.968 27.005 34.103 1.00 37.88 304 ARG A O 1
ATOM 1098 N N . GLU A 1 140 ? 37.046 27.233 32.067 1.00 34.21 305 GLU A N 1
ATOM 1099 C CA . GLU A 1 140 ? 37.505 25.921 31.621 1.00 32.32 305 GLU A CA 1
ATOM 1100 C C . GLU A 1 140 ? 39.027 25.811 31.681 1.00 31.38 305 GLU A C 1
ATOM 1101 O O . GLU A 1 140 ? 39.579 24.769 32.040 1.00 33.55 305 GLU A O 1
ATOM 1107 N N . LEU A 1 141 ? 39.710 26.894 31.329 1.00 36.55 306 LEU A N 1
ATOM 1108 C CA . LEU A 1 141 ? 41.165 26.888 31.303 1.00 35.82 306 LEU A CA 1
ATOM 1109 C C . LEU A 1 141 ? 41.713 26.824 32.723 1.00 34.57 306 LEU A C 1
ATOM 1110 O O . LEU A 1 141 ? 42.628 26.051 33.017 1.00 40.65 306 LEU A O 1
ATOM 1115 N N . GLN A 1 142 ? 41.143 27.639 33.601 1.00 37.15 307 GLN A N 1
ATOM 1116 C CA . GLN A 1 142 ? 41.514 27.618 35.012 1.00 43.11 307 GLN A CA 1
ATOM 1117 C C . GLN A 1 142 ? 41.315 26.225 35.611 1.00 53.58 307 GLN A C 1
ATOM 1118 O O . GLN A 1 142 ? 42.148 25.753 36.391 1.00 56.95 307 GLN A O 1
ATOM 1124 N N . ALA A 1 143 ? 40.228 25.556 35.235 1.00 39.49 308 ALA A N 1
ATOM 1125 C CA . ALA A 1 143 ? 39.959 24.226 35.776 1.00 43.50 308 ALA A CA 1
ATOM 1126 C C . ALA A 1 143 ? 40.962 23.192 35.258 1.00 47.24 308 ALA A C 1
ATOM 1127 O O . ALA A 1 143 ? 41.351 22.283 35.988 1.00 46.45 308 ALA A O 1
ATOM 1129 N N . LEU A 1 144 ? 41.379 23.333 34.001 1.00 39.87 309 LEU A N 1
ATOM 1130 C CA . LEU A 1 144 ? 42.411 22.463 33.442 1.00 43.44 309 LEU A CA 1
ATOM 1131 C C . LEU A 1 144 ? 43.729 22.659 34.177 1.00 49.49 309 LEU A C 1
ATOM 1132 O O . LEU A 1 144 ? 44.412 21.694 34.522 1.00 54.60 309 LEU A O 1
ATOM 1137 N N . GLU A 1 145 ? 44.086 23.921 34.396 1.00 53.31 310 GLU A N 1
ATOM 1138 C CA . GLU A 1 145 ? 45.345 24.264 35.042 1.00 58.46 310 GLU A CA 1
ATOM 1139 C C . GLU A 1 145 ? 45.361 23.747 36.468 1.00 55.17 310 GLU A C 1
ATOM 1140 O O . GLU A 1 145 ? 46.410 23.366 36.987 1.00 59.24 310 GLU A O 1
ATOM 1142 N N . ALA A 1 146 ? 44.189 23.730 37.095 1.00 57.42 311 ALA A N 1
ATOM 1143 C CA . ALA A 1 146 ? 44.061 23.243 38.463 1.00 58.47 311 ALA A CA 1
ATOM 1144 C C . ALA A 1 146 ? 44.455 21.769 38.567 1.00 62.75 311 ALA A C 1
ATOM 1145 O O . ALA A 1 146 ? 45.019 21.340 39.575 1.00 69.18 311 ALA A O 1
ATOM 1147 N N . ARG A 1 147 ? 44.170 20.999 37.523 1.00 59.27 312 ARG A N 1
ATOM 1148 C CA . ARG A 1 147 ? 44.520 19.581 37.515 1.00 59.62 312 ARG A CA 1
ATOM 1149 C C . ARG A 1 147 ? 45.917 19.340 36.946 1.00 72.69 312 ARG A C 1
ATOM 1150 O O . ARG A 1 147 ? 46.279 18.205 36.625 1.00 75.52 312 ARG A O 1
ATOM 1152 N N . ILE A 1 148 ? 46.696 20.411 36.823 1.00 68.01 313 ILE A N 1
ATOM 1153 C CA . ILE A 1 148 ? 48.077 20.305 36.366 1.00 64.62 313 ILE A CA 1
ATOM 1154 C C . ILE A 1 148 ? 49.040 20.458 37.539 1.00 64.90 313 ILE A C 1
ATOM 1155 O O . ILE A 1 148 ? 48.682 21.009 38.583 1.00 60.45 313 ILE A O 1
ATOM 1157 N N . ALA B 1 7 ? 48.672 3.527 11.567 1.00 66.67 172 ALA B N 1
ATOM 1158 C CA . ALA B 1 7 ? 47.417 3.254 10.874 1.00 70.97 172 ALA B CA 1
ATOM 1159 C C . ALA B 1 7 ? 47.148 1.752 10.750 1.00 70.49 172 ALA B C 1
ATOM 1160 O O . ALA B 1 7 ? 46.515 1.153 11.621 1.00 70.02 172 ALA B O 1
ATOM 1162 N N . GLU B 1 8 ? 47.627 1.152 9.663 1.00 63.10 173 GLU B N 1
ATOM 1163 C CA . GLU B 1 8 ? 47.460 -0.277 9.432 1.00 59.53 173 GLU B CA 1
ATOM 1164 C C . GLU B 1 8 ? 48.228 -1.060 10.479 1.00 67.51 173 GLU B C 1
ATOM 1165 O O . GLU B 1 8 ? 47.898 -2.204 10.788 1.00 64.47 173 GLU B O 1
ATOM 1171 N N . GLU B 1 9 ? 49.259 -0.419 11.019 1.00 71.36 174 GLU B N 1
ATOM 1172 C CA . GLU B 1 9 ? 50.100 -1.003 12.051 1.00 66.27 174 GLU B CA 1
ATOM 1173 C C . GLU B 1 9 ? 49.457 -0.789 13.411 1.00 65.34 174 GLU B C 1
ATOM 1174 O O . GLU B 1 9 ? 49.788 -1.464 14.384 1.00 66.54 174 GLU B O 1
ATOM 1180 N N . LYS B 1 10 ? 48.528 0.159 13.462 1.00 71.30 175 LYS B N 1
ATOM 1181 C CA . LYS B 1 10 ? 47.795 0.476 14.680 1.00 70.53 175 LYS B CA 1
ATOM 1182 C C . LYS B 1 10 ? 46.672 -0.534 14.884 1.00 65.07 175 LYS B C 1
ATOM 1183 O O . LYS B 1 10 ? 46.094 -0.628 15.966 1.00 63.37 175 LYS B O 1
ATOM 1189 N N . ALA B 1 11 ? 46.374 -1.290 13.832 1.00 67.01 176 ALA B N 1
ATOM 1190 C CA . ALA B 1 11 ? 45.287 -2.264 13.853 1.00 58.23 176 ALA B CA 1
ATOM 1191 C C . ALA B 1 11 ? 45.628 -3.524 14.640 1.00 56.41 176 ALA B C 1
ATOM 1192 O O . ALA B 1 11 ? 44.734 -4.277 15.035 1.00 49.63 176 ALA B O 1
ATOM 1194 N N . LYS B 1 12 ? 46.917 -3.762 14.859 1.00 49.32 177 LYS B N 1
ATOM 1195 C CA . LYS B 1 12 ? 47.336 -4.901 15.661 1.00 49.52 177 LYS B CA 1
ATOM 1196 C C . LYS B 1 12 ? 46.874 -4.714 17.106 1.00 41.03 177 LYS B C 1
ATOM 1197 O O . LYS B 1 12 ? 46.882 -5.650 17.899 1.00 39.09 177 LYS B O 1
ATOM 1203 N N . ALA B 1 13 ? 46.474 -3.493 17.439 1.00 37.86 178 ALA B N 1
ATOM 1204 C CA . ALA B 1 13 ? 45.990 -3.187 18.781 1.00 41.50 178 ALA B CA 1
ATOM 1205 C C . ALA B 1 13 ? 44.585 -3.744 19.049 1.00 36.79 178 ALA B C 1
ATOM 1206 O O . ALA B 1 13 ? 44.194 -3.913 20.204 1.00 31.85 178 ALA B O 1
ATOM 1208 N N . VAL B 1 14 ? 43.828 -4.022 17.990 1.00 29.80 179 VAL B N 1
ATOM 1209 C CA . VAL B 1 14 ? 42.425 -4.430 18.151 1.00 37.58 179 VAL B CA 1
ATOM 1210 C C . VAL B 1 14 ? 42.191 -5.551 19.180 1.00 29.99 179 VAL B C 1
ATOM 1211 O O . VAL B 1 14 ? 41.366 -5.397 20.083 1.00 25.53 179 VAL B O 1
ATOM 1215 N N . PRO B 1 15 ? 42.913 -6.676 19.056 1.00 35.06 180 PRO B N 1
ATOM 1216 C CA . PRO B 1 15 ? 42.715 -7.780 20.004 1.00 32.33 180 PRO B CA 1
ATOM 1217 C C . PRO B 1 15 ? 42.997 -7.386 21.452 1.00 30.71 180 PRO B C 1
ATOM 1218 O O . PRO B 1 15 ? 42.351 -7.906 22.362 1.00 29.24 180 PRO B O 1
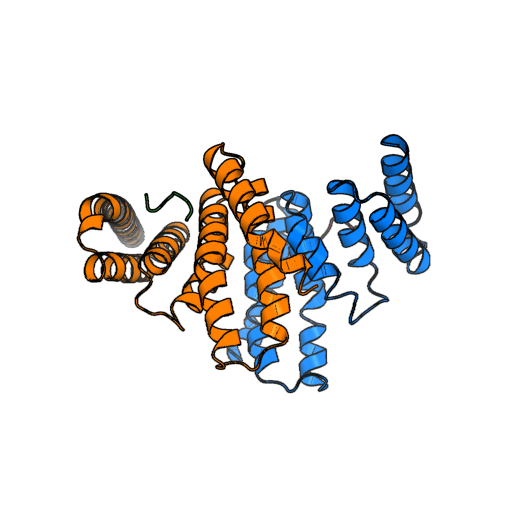ATOM 1222 N N . LEU B 1 16 ? 43.950 -6.485 21.663 1.00 29.88 181 LEU B N 1
ATOM 1223 C CA . LEU B 1 16 ? 44.276 -6.035 23.012 1.00 32.22 181 LEU B CA 1
ATOM 1224 C C . LEU B 1 16 ? 43.177 -5.112 23.561 1.00 27.81 181 LEU B C 1
ATOM 1225 O O . LEU B 1 16 ? 42.820 -5.193 24.737 1.00 26.98 181 LEU B O 1
ATOM 1230 N N . ILE B 1 17 ? 42.652 -4.242 22.703 1.00 24.77 182 ILE B N 1
ATOM 1231 C CA . ILE B 1 17 ? 41.539 -3.361 23.066 1.00 21.07 182 ILE B CA 1
ATOM 1232 C C . ILE B 1 17 ? 40.319 -4.216 23.368 1.00 23.02 182 ILE B C 1
ATOM 1233 O O . ILE B 1 17 ? 39.613 -4.000 24.356 1.00 23.83 182 ILE B O 1
ATOM 1238 N N . HIS B 1 18 ? 40.081 -5.187 22.492 1.00 20.71 183 HIS B N 1
ATOM 1239 C CA . HIS B 1 18 ? 38.995 -6.143 22.635 1.00 23.89 183 HIS B CA 1
ATOM 1240 C C . HIS B 1 18 ? 39.070 -6.862 23.972 1.00 26.75 183 HIS B C 1
ATOM 1241 O O . HIS B 1 18 ? 38.069 -6.977 24.698 1.00 24.32 183 HIS B O 1
ATOM 1248 N N . GLN B 1 19 ? 40.263 -7.341 24.299 1.00 24.38 184 GLN B N 1
ATOM 1249 C CA . GLN B 1 19 ? 40.466 -8.102 25.521 1.00 25.88 184 GLN B CA 1
ATOM 1250 C C . GLN B 1 19 ? 40.206 -7.241 26.759 1.00 23.92 184 GLN B C 1
ATOM 1251 O O . GLN B 1 19 ? 39.635 -7.718 27.743 1.00 29.60 184 GLN B O 1
ATOM 1257 N N . GLU B 1 20 ? 40.627 -5.981 26.714 1.00 23.78 185 GLU B N 1
ATOM 1258 C CA . GLU B 1 20 ? 40.423 -5.095 27.860 1.00 27.24 185 GLU B CA 1
ATOM 1259 C C . GLU B 1 20 ? 38.946 -4.732 27.988 1.00 21.26 185 GLU B C 1
ATOM 1260 O O . GLU B 1 20 ? 38.419 -4.661 29.091 1.00 23.51 185 GLU B O 1
ATOM 1266 N N . GLY B 1 21 ? 38.285 -4.518 26.856 1.00 23.40 186 GLY B N 1
ATOM 1267 C CA . GLY B 1 21 ? 36.848 -4.304 26.853 1.00 21.49 186 GLY B CA 1
ATOM 1268 C C . GLY B 1 21 ? 36.117 -5.430 27.562 1.00 18.79 186 GLY B C 1
ATOM 1269 O O . GLY B 1 21 ? 35.285 -5.179 28.446 1.00 20.36 186 GLY B O 1
ATOM 1270 N N . ASN B 1 22 ? 36.412 -6.669 27.175 1.00 20.53 187 ASN B N 1
ATOM 1271 C CA . ASN B 1 22 ? 35.791 -7.840 27.800 1.00 22.77 187 ASN B CA 1
ATOM 1272 C C . ASN B 1 22 ? 35.995 -7.929 29.313 1.00 25.01 187 ASN B C 1
ATOM 1273 O O . ASN B 1 22 ? 35.067 -8.255 30.060 1.00 19.56 187 ASN B O 1
ATOM 1278 N N . ARG B 1 23 ? 37.206 -7.635 29.771 1.00 24.19 188 ARG B N 1
ATOM 1279 C CA . ARG B 1 23 ? 37.484 -7.715 31.197 1.00 28.23 188 ARG B CA 1
ATOM 1280 C C . ARG B 1 23 ? 36.698 -6.639 31.940 1.00 26.31 188 ARG B C 1
ATOM 1281 O O . ARG B 1 23 ? 36.089 -6.905 32.982 1.00 23.62 188 ARG B O 1
ATOM 1289 N N . LEU B 1 24 ? 36.703 -5.431 31.380 1.00 22.79 189 LEU B N 1
ATOM 1290 C CA . LEU B 1 24 ? 35.935 -4.315 31.920 1.00 23.04 189 LEU B CA 1
ATOM 1291 C C . LEU B 1 24 ? 34.451 -4.668 31.976 1.00 24.01 189 LEU B C 1
ATOM 1292 O O . LEU B 1 24 ? 33.788 -4.455 32.999 1.00 23.80 189 LEU B O 1
ATOM 1297 N N . TYR B 1 25 ? 33.924 -5.224 30.888 1.00 17.78 190 TYR B N 1
ATOM 1298 C CA . TYR B 1 25 ? 32.502 -5.562 30.864 1.00 18.42 190 TYR B CA 1
ATOM 1299 C C . TYR B 1 25 ? 32.168 -6.526 32.005 1.00 19.75 190 TYR B C 1
ATOM 1300 O O . TYR B 1 25 ? 31.200 -6.329 32.754 1.00 20.48 190 TYR B O 1
ATOM 1309 N N . ARG B 1 26 ? 32.992 -7.555 32.149 1.00 20.83 191 ARG B N 1
ATOM 1310 C CA . ARG B 1 26 ? 32.723 -8.592 33.129 1.00 27.15 191 ARG B CA 1
ATOM 1311 C C . ARG B 1 26 ? 32.922 -8.106 34.560 1.00 24.28 191 ARG B C 1
ATOM 1312 O O . ARG B 1 26 ? 32.339 -8.659 35.487 1.00 26.69 191 ARG B O 1
ATOM 1320 N N . GLU B 1 27 ? 33.703 -7.043 34.728 1.00 25.17 192 GLU B N 1
ATOM 1321 C CA . GLU B 1 27 ? 33.891 -6.419 36.040 1.00 22.53 192 GLU B CA 1
ATOM 1322 C C . GLU B 1 27 ? 32.702 -5.557 36.430 1.00 28.07 192 GLU B C 1
ATOM 1323 O O . GLU B 1 27 ? 32.534 -5.210 37.602 1.00 27.05 192 GLU B O 1
ATOM 1329 N N . GLY B 1 28 ? 31.891 -5.205 35.437 1.00 20.15 193 GLY B N 1
ATOM 1330 C CA . GLY B 1 28 ? 30.742 -4.347 35.643 1.00 20.95 193 GLY B CA 1
ATOM 1331 C C . GLY B 1 28 ? 31.020 -2.930 35.198 1.00 20.70 193 GLY B C 1
ATOM 1332 O O . GLY B 1 28 ? 30.176 -2.057 35.344 1.00 19.65 193 GLY B O 1
ATOM 1333 N N . HIS B 1 29 ? 32.214 -2.697 34.658 1.00 19.70 194 HIS B N 1
ATOM 1334 C CA . HIS B 1 29 ? 32.569 -1.388 34.117 1.00 16.77 194 HIS B CA 1
ATOM 1335 C C . HIS B 1 29 ? 32.092 -1.313 32.682 1.00 22.99 194 HIS B C 1
ATOM 1336 O O . HIS B 1 29 ? 32.890 -1.257 31.735 1.00 17.24 194 HIS B O 1
ATOM 1343 N N . VAL B 1 30 ? 30.774 -1.297 32.533 1.00 18.05 195 VAL B N 1
ATOM 1344 C CA . VAL B 1 30 ? 30.147 -1.412 31.228 1.00 20.22 195 VAL B CA 1
ATOM 1345 C C . VAL B 1 30 ? 30.285 -0.164 30.359 1.00 18.64 195 VAL B C 1
ATOM 1346 O O . VAL B 1 30 ? 30.531 -0.269 29.154 1.00 18.23 195 VAL B O 1
ATOM 1350 N N . LYS B 1 31 ? 30.165 1.016 30.953 1.00 21.04 196 LYS B N 1
ATOM 1351 C CA . LYS B 1 31 ? 30.336 2.240 30.166 1.00 17.75 196 LYS B CA 1
ATOM 1352 C C . LYS B 1 31 ? 31.751 2.345 29.601 1.00 21.45 196 LYS B C 1
ATOM 1353 O O . LYS B 1 31 ? 31.954 2.800 28.473 1.00 17.73 196 LYS B O 1
ATOM 1356 N N . GLU B 1 32 ? 32.729 1.924 30.388 1.00 17.23 197 GLU B N 1
ATOM 1357 C CA . GLU B 1 32 ? 34.115 1.957 29.933 1.00 21.10 197 GLU B CA 1
ATOM 1358 C C . GLU B 1 32 ? 34.378 0.856 28.909 1.00 19.52 197 GLU B C 1
ATOM 1359 O O . GLU B 1 32 ? 35.112 1.059 27.931 1.00 18.67 197 GLU B O 1
ATOM 1365 N N . ALA B 1 33 ? 33.775 -0.309 29.123 1.00 19.67 198 ALA B N 1
ATOM 1366 C CA . ALA B 1 33 ? 33.832 -1.364 28.111 1.00 19.35 198 ALA B CA 1
ATOM 1367 C C . ALA B 1 33 ? 33.329 -0.853 26.752 1.00 17.40 198 ALA B C 1
ATOM 1368 O O . ALA B 1 33 ? 33.960 -1.095 25.720 1.00 18.20 198 ALA B O 1
ATOM 1370 N N . ALA B 1 34 ? 32.197 -0.148 26.751 1.00 14.95 199 ALA B N 1
ATOM 1371 C CA . ALA B 1 34 ? 31.643 0.386 25.501 1.00 14.62 199 ALA B CA 1
ATOM 1372 C C . ALA B 1 34 ? 32.659 1.246 24.756 1.00 15.64 199 ALA B C 1
ATOM 1373 O O . ALA B 1 34 ? 32.788 1.138 23.543 1.00 16.25 199 ALA B O 1
ATOM 1375 N N . ALA B 1 35 ? 33.358 2.115 25.480 1.00 15.85 200 ALA B N 1
ATOM 1376 C CA . ALA B 1 35 ? 34.367 2.974 24.863 1.00 20.13 200 ALA B CA 1
ATOM 1377 C C . ALA B 1 35 ? 35.458 2.155 24.172 1.00 17.09 200 ALA B C 1
ATOM 1378 O O . ALA B 1 35 ? 35.925 2.529 23.084 1.00 18.07 200 ALA B O 1
ATOM 1380 N N . LYS B 1 36 ? 35.874 1.050 24.800 1.00 16.88 201 LYS B N 1
ATOM 1381 C CA . LYS B 1 36 ? 36.879 0.163 24.198 1.00 19.16 201 LYS B CA 1
ATOM 1382 C C . LYS B 1 36 ? 36.371 -0.478 22.906 1.00 20.27 201 LYS B C 1
ATOM 1383 O O . LYS B 1 36 ? 37.059 -0.445 21.880 1.00 18.29 201 LYS B O 1
ATOM 1389 N N . TYR B 1 37 ? 35.177 -1.067 22.956 1.00 16.27 202 TYR B N 1
ATOM 1390 C CA . TYR B 1 37 ? 34.590 -1.680 21.764 1.00 17.82 202 TYR B CA 1
ATOM 1391 C C . TYR B 1 37 ? 34.470 -0.670 20.634 1.00 18.17 202 TYR B C 1
ATOM 1392 O O . TYR B 1 37 ? 34.754 -0.974 19.465 1.00 19.28 202 TYR B O 1
ATOM 1401 N N . TYR B 1 38 ? 34.041 0.533 20.992 1.00 17.69 203 TYR B N 1
ATOM 1402 C CA . TYR B 1 38 ? 33.894 1.618 20.041 1.00 19.85 203 TYR B CA 1
ATOM 1403 C C . TYR B 1 38 ? 35.238 1.915 19.371 1.00 21.98 203 TYR B C 1
ATOM 1404 O O . TYR B 1 38 ? 35.315 2.050 18.153 1.00 17.43 203 TYR B O 1
ATOM 1413 N N . ASP B 1 39 ? 36.291 2.018 20.173 1.00 18.25 204 ASP B N 1
ATOM 1414 C CA . ASP B 1 39 ? 37.632 2.285 19.645 1.00 24.13 204 ASP B CA 1
ATOM 1415 C C . ASP B 1 39 ? 38.110 1.163 18.720 1.00 23.82 204 ASP B C 1
ATOM 1416 O O . ASP B 1 39 ? 38.724 1.420 17.674 1.00 20.17 204 ASP B O 1
ATOM 1421 N N . ALA B 1 40 ? 37.854 -0.078 19.130 1.00 19.34 205 ALA B N 1
ATOM 1422 C CA . ALA B 1 40 ? 38.223 -1.247 18.345 1.00 19.71 205 ALA B CA 1
ATOM 1423 C C . ALA B 1 40 ? 37.500 -1.248 16.990 1.00 20.77 205 ALA B C 1
ATOM 1424 O O . ALA B 1 40 ? 38.101 -1.455 15.943 1.00 18.06 205 ALA B O 1
ATOM 1426 N N . ILE B 1 41 ? 36.200 -1.005 17.021 1.00 16.45 206 ILE B N 1
ATOM 1427 C CA . ILE B 1 41 ? 35.414 -0.917 15.809 1.00 18.30 206 ILE B CA 1
ATOM 1428 C C . ILE B 1 41 ? 35.893 0.226 14.911 1.00 24.42 206 ILE B C 1
ATOM 1429 O O . ILE B 1 41 ? 35.924 0.091 13.700 1.00 19.47 206 ILE B O 1
ATOM 1434 N N . ALA B 1 42 ? 36.251 1.356 15.505 1.00 19.62 207 ALA B N 1
ATOM 1435 C CA . ALA B 1 42 ? 36.736 2.485 14.716 1.00 19.53 207 ALA B CA 1
ATOM 1436 C C . ALA B 1 42 ? 38.014 2.131 13.931 1.00 21.23 207 ALA B C 1
ATOM 1437 O O . ALA B 1 42 ? 38.136 2.461 12.750 1.00 23.89 207 ALA B O 1
ATOM 1439 N N . CYS B 1 43 ? 38.940 1.431 14.584 1.00 21.00 208 CYS B N 1
ATOM 1440 C CA . CYS B 1 43 ? 40.160 0.932 13.942 1.00 23.87 208 CYS B CA 1
ATOM 1441 C C . CYS B 1 43 ? 39.844 0.052 12.753 1.00 27.12 208 CYS B C 1
ATOM 1442 O O . CYS B 1 43 ? 40.420 0.206 11.680 1.00 23.61 208 CYS B O 1
ATOM 1445 N N . LEU B 1 44 ? 38.956 -0.909 12.964 1.00 19.95 209 LEU B N 1
ATOM 1446 C CA . LEU B 1 44 ? 38.542 -1.803 11.894 1.00 20.74 209 LEU B CA 1
ATOM 1447 C C . LEU B 1 44 ? 37.831 -1.073 10.746 1.00 23.18 209 LEU B C 1
ATOM 1448 O O . LEU B 1 44 ? 38.059 -1.383 9.573 1.00 23.87 209 LEU B O 1
ATOM 1453 N N . LYS B 1 45 ? 36.986 -0.101 11.070 1.00 19.29 210 LYS B N 1
ATOM 1454 C CA . LYS B 1 45 ? 36.288 0.641 10.027 1.00 24.69 210 LYS B CA 1
ATOM 1455 C C . LYS B 1 45 ? 37.246 1.484 9.179 1.00 26.00 210 LYS B C 1
ATOM 1456 O O . LYS B 1 45 ? 37.088 1.598 7.956 1.00 26.25 210 LYS B O 1
ATOM 1462 N N . ASN B 1 46 ? 38.253 2.065 9.815 1.00 22.16 211 ASN B N 1
ATOM 1463 C CA . ASN B 1 46 ? 39.234 2.840 9.062 1.00 29.12 211 ASN B CA 1
ATOM 1464 C C . ASN B 1 46 ? 40.051 1.974 8.100 1.00 31.26 211 ASN B C 1
ATOM 1465 O O . ASN B 1 46 ? 40.388 2.411 7.003 1.00 32.99 211 ASN B O 1
ATOM 1470 N N . LEU B 1 47 ? 40.364 0.748 8.510 1.00 26.39 212 LEU B N 1
ATOM 1471 C CA . LEU B 1 47 ? 41.016 -0.201 7.617 1.00 28.45 212 LEU B CA 1
ATOM 1472 C C . LEU B 1 47 ? 40.079 -0.588 6.474 1.00 34.25 212 LEU B C 1
ATOM 1473 O O . LEU B 1 47 ? 40.489 -0.701 5.321 1.00 27.67 212 LEU B O 1
ATOM 1478 N N . GLN B 1 48 ? 38.813 -0.794 6.805 1.00 21.74 213 GLN B N 1
ATOM 1479 C CA . GLN B 1 48 ? 37.836 -1.239 5.830 1.00 20.36 213 GLN B CA 1
ATOM 1480 C C . GLN B 1 48 ? 37.543 -0.151 4.801 1.00 26.71 213 GLN B C 1
ATOM 1481 O O . GLN B 1 48 ? 37.210 -0.438 3.649 1.00 25.36 213 GLN B O 1
ATOM 1487 N N . MET B 1 49 ? 37.649 1.101 5.229 1.00 22.61 214 MET B N 1
ATOM 1488 C CA . MET B 1 49 ? 37.326 2.214 4.354 1.00 35.92 214 MET B CA 1
ATOM 1489 C C . MET B 1 49 ? 38.311 2.256 3.188 1.00 33.90 214 MET B C 1
ATOM 1490 O O . MET B 1 49 ? 38.006 2.793 2.128 1.00 37.18 214 MET B O 1
ATOM 1495 N N . LYS B 1 50 ? 39.486 1.670 3.398 1.00 31.24 215 LYS B N 1
ATOM 1496 C CA . LYS B 1 50 ? 40.531 1.631 2.386 1.00 35.98 215 LYS B CA 1
ATOM 1497 C C . LYS B 1 50 ? 40.362 0.444 1.437 1.00 41.24 215 LYS B C 1
ATOM 1498 O O . LYS B 1 50 ? 41.129 0.297 0.490 1.00 28.30 215 LYS B O 1
ATOM 1504 N N . GLU B 1 51 ? 39.366 -0.401 1.693 1.00 29.46 216 GLU B N 1
ATOM 1505 C CA . GLU B 1 51 ? 39.112 -1.563 0.842 1.00 27.56 216 GLU B CA 1
ATOM 1506 C C . GLU B 1 51 ? 37.888 -1.328 -0.030 1.00 30.78 216 GLU B C 1
ATOM 1507 O O . GLU B 1 51 ? 37.004 -0.551 0.317 1.00 25.70 216 GLU B O 1
ATOM 1513 N N . GLN B 1 52 ? 37.833 -1.997 -1.172 1.00 23.30 217 GLN B N 1
ATOM 1514 C CA . GLN B 1 52 ? 36.650 -1.903 -2.009 1.00 26.15 217 GLN B CA 1
ATOM 1515 C C . GLN B 1 52 ? 35.530 -2.731 -1.406 1.00 24.08 217 GLN B C 1
ATOM 1516 O O . GLN B 1 52 ? 35.720 -3.914 -1.106 1.00 24.56 217 GLN B O 1
ATOM 1522 N N . PRO B 1 53 ? 34.360 -2.108 -1.209 1.00 33.68 218 PRO B N 1
ATOM 1523 C CA . PRO B 1 53 ? 33.242 -2.847 -0.624 1.00 26.49 218 PRO B CA 1
ATOM 1524 C C . PRO B 1 53 ? 32.977 -4.107 -1.429 1.00 32.33 218 PRO B C 1
ATOM 1525 O O . PRO B 1 53 ? 32.976 -4.078 -2.668 1.00 25.50 218 PRO B O 1
ATOM 1529 N N . GLY B 1 54 ? 32.798 -5.217 -0.728 1.00 26.03 219 GLY B N 1
ATOM 1530 C CA . GLY B 1 54 ? 32.442 -6.466 -1.368 1.00 26.89 219 GLY B CA 1
ATOM 1531 C C . GLY B 1 54 ? 33.645 -7.304 -1.736 1.00 24.88 219 GLY B C 1
ATOM 1532 O O . GLY B 1 54 ? 33.492 -8.409 -2.236 1.00 27.43 219 GLY B O 1
ATOM 1533 N N . SER B 1 55 ? 34.842 -6.780 -1.491 1.00 27.66 220 SER B N 1
ATOM 1534 C CA . SER B 1 55 ? 36.063 -7.536 -1.737 1.00 28.00 220 SER B CA 1
ATOM 1535 C C . SER B 1 55 ? 36.337 -8.499 -0.579 1.00 32.62 220 SER B C 1
ATOM 1536 O O . SER B 1 55 ? 35.782 -8.332 0.517 1.00 24.38 220 SER B O 1
ATOM 1539 N N . PRO B 1 56 ? 37.182 -9.521 -0.816 1.00 27.72 221 PRO B N 1
ATOM 1540 C CA . PRO B 1 56 ? 37.500 -10.454 0.276 1.00 25.59 221 PRO B CA 1
ATOM 1541 C C . PRO B 1 56 ? 38.026 -9.724 1.516 1.00 28.11 221 PRO B C 1
ATOM 1542 O O . PRO B 1 56 ? 37.625 -10.044 2.636 1.00 28.73 221 PRO B O 1
ATOM 1546 N N . GLU B 1 57 ? 38.900 -8.746 1.315 1.00 26.08 222 GLU B N 1
ATOM 1547 C CA . GLU B 1 57 ? 39.495 -8.028 2.431 1.00 24.88 222 GLU B CA 1
ATOM 1548 C C . GLU B 1 57 ? 38.451 -7.172 3.186 1.00 31.62 222 GLU B C 1
ATOM 1549 O O . GLU B 1 57 ? 38.493 -7.067 4.413 1.00 24.25 222 GLU B O 1
ATOM 1555 N N . TRP B 1 58 ? 37.525 -6.568 2.447 1.00 21.86 223 TRP B N 1
ATOM 1556 C CA . TRP B 1 58 ? 36.467 -5.751 3.040 1.00 23.55 223 TRP B CA 1
ATOM 1557 C C . TRP B 1 58 ? 35.566 -6.656 3.883 1.00 22.49 223 TRP B C 1
ATOM 1558 O O . TRP B 1 58 ? 35.167 -6.306 4.992 1.00 19.23 223 TRP B O 1
ATOM 1569 N N . ILE B 1 59 ? 35.262 -7.827 3.338 1.00 18.39 224 ILE B N 1
ATOM 1570 C CA . ILE B 1 59 ? 34.390 -8.802 3.982 1.00 23.08 224 ILE B CA 1
ATOM 1571 C C . ILE B 1 59 ? 34.993 -9.382 5.261 1.00 28.20 224 ILE B C 1
ATOM 1572 O O . ILE B 1 59 ? 34.297 -9.534 6.267 1.00 21.10 224 ILE B O 1
ATOM 1577 N N . GLN B 1 60 ? 36.280 -9.712 5.218 1.00 22.57 225 GLN B N 1
ATOM 1578 C CA . GLN B 1 60 ? 36.975 -10.233 6.389 1.00 23.25 225 GLN B CA 1
ATOM 1579 C C . GLN B 1 60 ? 36.931 -9.196 7.509 1.00 21.53 225 GLN B C 1
ATOM 1580 O O . GLN B 1 60 ? 36.657 -9.517 8.673 1.00 22.62 225 GLN B O 1
ATOM 1582 N N . LEU B 1 61 ? 37.196 -7.943 7.160 1.00 20.66 226 LEU B N 1
ATOM 1583 C CA . LEU B 1 61 ? 37.089 -6.877 8.149 1.00 19.73 226 LEU B CA 1
ATOM 1584 C C . LEU B 1 61 ? 35.648 -6.738 8.648 1.00 21.49 226 LEU B C 1
ATOM 1585 O O . LEU B 1 61 ? 35.421 -6.548 9.836 1.00 19.64 226 LEU B O 1
ATOM 1590 N N . ASP B 1 62 ? 34.681 -6.847 7.745 1.00 16.22 227 ASP B N 1
ATOM 1591 C CA . ASP B 1 62 ? 33.280 -6.722 8.143 1.00 22.09 227 ASP B CA 1
ATOM 1592 C C . ASP B 1 62 ? 32.916 -7.770 9.190 1.00 24.44 227 ASP B C 1
ATOM 1593 O O . ASP B 1 62 ? 32.222 -7.472 10.171 1.00 21.30 227 ASP B O 1
ATOM 1598 N N . GLN B 1 63 ? 33.389 -8.994 8.969 1.00 21.94 228 GLN B N 1
ATOM 1599 C CA . GLN B 1 63 ? 33.116 -10.109 9.876 1.00 22.18 228 GLN B CA 1
ATOM 1600 C C . GLN B 1 63 ? 33.854 -10.004 11.207 1.00 22.07 228 GLN B C 1
ATOM 1601 O O . GLN B 1 63 ? 33.363 -10.454 12.246 1.00 18.60 228 GLN B O 1
ATOM 1607 N N . GLN B 1 64 ? 35.021 -9.386 11.175 1.00 20.62 229 GLN B N 1
ATOM 1608 C CA . GLN B 1 64 ? 35.762 -9.092 12.389 1.00 23.58 229 GLN B CA 1
ATOM 1609 C C . GLN B 1 64 ? 35.026 -8.014 13.199 1.00 24.62 229 GLN B C 1
ATOM 1610 O O . GLN B 1 64 ? 35.018 -8.030 14.436 1.00 18.62 229 GLN B O 1
ATOM 1616 N N . ILE B 1 65 ? 34.381 -7.089 12.499 1.00 17.82 230 ILE B N 1
ATOM 1617 C CA . ILE B 1 65 ? 33.603 -6.039 13.174 1.00 15.97 230 ILE B CA 1
ATOM 1618 C C . ILE B 1 65 ? 32.389 -6.589 13.929 1.00 18.48 230 ILE B C 1
ATOM 1619 O O . ILE B 1 65 ? 32.081 -6.147 15.040 1.00 15.57 230 ILE B O 1
ATOM 1624 N N . THR B 1 66 ? 31.711 -7.568 13.340 1.00 16.24 231 THR B N 1
ATOM 1625 C CA . THR B 1 66 ? 30.416 -8.004 13.858 1.00 18.64 231 THR B CA 1
ATOM 1626 C C . THR B 1 66 ? 30.359 -8.286 15.368 1.00 15.67 231 THR B C 1
ATOM 1627 O O . THR B 1 66 ? 29.487 -7.767 16.048 1.00 16.33 231 THR B O 1
ATOM 1631 N N . PRO B 1 67 ? 31.267 -9.122 15.890 1.00 16.71 232 PRO B N 1
ATOM 1632 C CA . PRO B 1 67 ? 31.124 -9.444 17.316 1.00 21.27 232 PRO B CA 1
ATOM 1633 C C . PRO B 1 67 ? 31.508 -8.280 18.222 1.00 19.76 232 PRO B C 1
ATOM 1634 O O . PRO B 1 67 ? 31.004 -8.173 19.346 1.00 17.61 232 PRO B O 1
ATOM 1638 N N . LEU B 1 68 ? 32.406 -7.422 17.751 1.00 16.48 233 LEU B N 1
ATOM 1639 C CA . LEU B 1 68 ? 32.758 -6.238 18.518 1.00 15.00 233 LEU B CA 1
ATOM 1640 C C . LEU B 1 68 ? 31.578 -5.291 18.531 1.00 17.55 233 LEU B C 1
ATOM 1641 O O . LEU B 1 68 ? 31.309 -4.658 19.541 1.00 14.95 233 LEU B O 1
ATOM 1646 N N . LEU B 1 69 ? 30.872 -5.188 17.409 1.00 13.25 234 LEU B N 1
ATOM 1647 C CA . LEU B 1 69 ? 29.718 -4.294 17.346 1.00 14.18 234 LEU B CA 1
ATOM 1648 C C . LEU B 1 69 ? 28.576 -4.831 18.229 1.00 14.75 234 LEU B C 1
ATOM 1649 O O . LEU B 1 69 ? 27.890 -4.067 18.918 1.00 15.32 234 LEU B O 1
ATOM 1654 N N . LEU B 1 70 ? 28.410 -6.147 18.242 1.00 16.68 235 LEU B N 1
ATOM 1655 C CA . LEU B 1 70 ? 27.440 -6.787 19.133 1.00 15.78 235 LEU B CA 1
ATOM 1656 C C . LEU B 1 70 ? 27.825 -6.619 20.613 1.00 16.01 235 LEU B C 1
ATOM 1657 O O . LEU B 1 70 ? 26.954 -6.442 21.487 1.00 12.90 235 LEU B O 1
ATOM 1662 N N . ASN B 1 71 ? 29.125 -6.651 20.901 1.00 17.36 236 ASN B N 1
ATOM 1663 C CA . ASN B 1 71 ? 29.590 -6.346 22.259 1.00 19.84 236 ASN B CA 1
ATOM 1664 C C . ASN B 1 71 ? 29.227 -4.926 22.681 1.00 16.04 236 ASN B C 1
ATOM 1665 O O . ASN B 1 71 ? 28.789 -4.682 23.815 1.00 15.43 236 ASN B O 1
ATOM 1670 N N . TYR B 1 72 ? 29.458 -3.991 21.769 1.00 15.15 237 TYR B N 1
ATOM 1671 C CA . TYR B 1 72 ? 29.090 -2.597 21.971 1.00 13.65 237 TYR B CA 1
ATOM 1672 C C . TYR B 1 72 ? 27.579 -2.530 22.226 1.00 17.14 237 TYR B C 1
ATOM 1673 O O . TYR B 1 72 ? 27.121 -1.857 23.151 1.00 15.49 237 TYR B O 1
ATOM 1682 N N . CYS B 1 73 ? 26.805 -3.246 21.416 1.00 13.75 238 CYS B N 1
ATOM 1683 C CA . CYS B 1 73 ? 25.355 -3.291 21.601 1.00 14.78 238 CYS B CA 1
ATOM 1684 C C . CYS B 1 73 ? 24.949 -3.841 22.965 1.00 13.93 238 CYS B C 1
ATOM 1685 O O . CYS B 1 73 ? 24.030 -3.319 23.597 1.00 13.75 238 CYS B O 1
ATOM 1688 N N . GLN B 1 74 ? 25.633 -4.893 23.407 1.00 13.63 239 GLN B N 1
ATOM 1689 C CA . GLN B 1 74 ? 25.385 -5.462 24.730 1.00 14.82 239 GLN B CA 1
ATOM 1690 C C . GLN B 1 74 ? 25.554 -4.380 25.814 1.00 14.76 239 GLN B C 1
ATOM 1691 O O . GLN B 1 74 ? 24.714 -4.251 26.709 1.00 16.99 239 GLN B O 1
ATOM 1697 N N . CYS B 1 75 ? 26.626 -3.594 25.719 1.00 15.02 240 CYS B N 1
ATOM 1698 C CA . CYS B 1 75 ? 26.850 -2.453 26.613 1.00 15.33 240 CYS B CA 1
ATOM 1699 C C . CYS B 1 75 ? 25.688 -1.465 26.559 1.00 15.26 240 CYS B C 1
ATOM 1700 O O . CYS B 1 75 ? 25.202 -1.008 27.591 1.00 17.76 240 CYS B O 1
ATOM 1703 N N . LYS B 1 76 ? 25.223 -1.138 25.357 1.00 15.17 241 LYS B N 1
ATOM 1704 C CA . LYS B 1 76 ? 24.126 -0.186 25.242 1.00 15.44 241 LYS B CA 1
ATOM 1705 C C . LYS B 1 76 ? 22.842 -0.721 25.893 1.00 13.46 241 LYS B C 1
ATOM 1706 O O . LYS B 1 76 ? 22.089 0.026 26.520 1.00 19.79 241 LYS B O 1
ATOM 1712 N N . LEU B 1 77 ? 22.592 -2.017 25.763 1.00 16.03 242 LEU B N 1
ATOM 1713 C CA . LEU B 1 77 ? 21.428 -2.611 26.437 1.00 19.72 242 LEU B CA 1
ATOM 1714 C C . LEU B 1 77 ? 21.511 -2.391 27.944 1.00 22.58 242 LEU B C 1
ATOM 1715 O O . LEU B 1 77 ? 20.538 -1.982 28.605 1.00 18.48 242 LEU B O 1
ATOM 1720 N N . VAL B 1 78 ? 22.677 -2.684 28.495 1.00 18.91 243 VAL B N 1
ATOM 1721 C CA . VAL B 1 78 ? 22.867 -2.560 29.934 1.00 24.87 243 VAL B CA 1
ATOM 1722 C C . VAL B 1 78 ? 22.658 -1.129 30.418 1.00 24.06 243 VAL B C 1
ATOM 1723 O O . VAL B 1 78 ? 22.071 -0.914 31.481 1.00 22.39 243 VAL B O 1
ATOM 1727 N N . VAL B 1 79 ? 23.129 -0.148 29.647 1.00 17.87 244 VAL B N 1
ATOM 1728 C CA . VAL B 1 79 ? 22.964 1.247 30.046 1.00 19.94 244 VAL B CA 1
ATOM 1729 C C . VAL B 1 79 ? 21.646 1.844 29.538 1.00 21.71 244 VAL B C 1
ATOM 1730 O O . VAL B 1 79 ? 21.411 3.051 29.612 1.00 20.28 244 VAL B O 1
ATOM 1734 N N . GLU B 1 80 ? 20.776 0.965 29.060 1.00 19.40 245 GLU B N 1
ATOM 1735 C CA . GLU B 1 80 ? 19.400 1.320 28.717 1.00 24.79 245 GLU B CA 1
ATOM 1736 C C . GLU B 1 80 ? 19.322 2.352 27.603 1.00 24.50 245 GLU B C 1
ATOM 1737 O O . GLU B 1 80 ? 18.497 3.251 27.648 1.00 20.18 245 GLU B O 1
ATOM 1743 N N . GLU B 1 81 ? 20.191 2.210 26.606 1.00 17.89 246 GLU B N 1
ATOM 1744 C CA . GLU B 1 81 ? 20.149 3.030 25.396 1.00 17.50 246 GLU B CA 1
ATOM 1745 C C . GLU B 1 81 ? 19.826 2.095 24.239 1.00 21.80 246 GLU B C 1
ATOM 1746 O O . GLU B 1 81 ? 20.651 1.261 23.870 1.00 23.73 246 GLU B O 1
ATOM 1752 N N . TYR B 1 82 ? 18.626 2.209 23.686 1.00 14.28 247 TYR B N 1
ATOM 1753 C CA . TYR B 1 82 ? 18.125 1.180 22.774 1.00 19.57 247 TYR B CA 1
ATOM 1754 C C . TYR B 1 82 ? 18.147 1.568 21.299 1.00 19.67 247 TYR B C 1
ATOM 1755 O O . TYR B 1 82 ? 18.159 0.695 20.432 1.00 18.92 247 TYR B O 1
ATOM 1764 N N . TYR B 1 83 ? 18.137 2.869 21.027 1.00 18.81 248 TYR B N 1
ATOM 1765 C CA . TYR B 1 83 ? 18.113 3.361 19.649 1.00 26.95 248 TYR B CA 1
ATOM 1766 C C . TYR B 1 83 ? 19.294 2.897 18.796 1.00 21.14 248 TYR B C 1
ATOM 1767 O O . TYR B 1 83 ? 19.085 2.459 17.666 1.00 21.12 248 TYR B O 1
ATOM 1776 N N . GLU B 1 84 ? 20.526 2.985 19.300 1.00 17.74 249 GLU B N 1
ATOM 1777 C CA . GLU B 1 84 ? 21.654 2.476 18.505 1.00 24.99 249 GLU B CA 1
ATOM 1778 C C . GLU B 1 84 ? 21.612 0.959 18.419 1.00 18.95 249 GLU B C 1
ATOM 1779 O O . GLU B 1 84 ? 22.020 0.396 17.421 1.00 17.55 249 GLU B O 1
ATOM 1785 N N . VAL B 1 85 ? 21.120 0.288 19.463 1.00 18.76 250 VAL B N 1
ATOM 1786 C CA . VAL B 1 85 ? 21.066 -1.175 19.403 1.00 16.30 250 VAL B CA 1
ATOM 1787 C C . VAL B 1 85 ? 20.190 -1.613 18.242 1.00 13.46 250 VAL B C 1
ATOM 1788 O O . VAL B 1 85 ? 20.543 -2.524 17.489 1.00 15.86 250 VAL B O 1
ATOM 1792 N N . LEU B 1 86 ? 19.045 -0.960 18.101 1.00 15.66 251 LEU B N 1
ATOM 1793 C CA . LEU B 1 86 ? 18.130 -1.279 17.016 1.00 16.40 251 LEU B CA 1
ATOM 1794 C C . LEU B 1 86 ? 18.803 -1.084 15.650 1.00 20.04 251 LEU B C 1
ATOM 1795 O O . LEU B 1 86 ? 18.695 -1.932 14.771 1.00 18.04 251 LEU B O 1
ATOM 1800 N N . ASP B 1 87 ? 19.506 0.029 15.478 1.00 20.73 252 ASP B N 1
ATOM 1801 C CA . ASP B 1 87 ? 20.139 0.310 14.182 1.00 20.60 252 ASP B CA 1
ATOM 1802 C C . ASP B 1 87 ? 21.316 -0.607 13.874 1.00 20.05 252 ASP B C 1
ATOM 1803 O O . ASP B 1 87 ? 21.410 -1.155 12.769 1.00 19.05 252 ASP B O 1
ATOM 1808 N N . HIS B 1 88 ? 22.197 -0.806 14.850 1.00 17.42 253 HIS B N 1
ATOM 1809 C CA . HIS B 1 88 ? 23.360 -1.665 14.631 1.00 18.47 253 HIS B CA 1
ATOM 1810 C C . HIS B 1 88 ? 22.992 -3.123 14.413 1.00 21.41 253 HIS B C 1
ATOM 1811 O O . HIS B 1 88 ? 23.564 -3.780 13.540 1.00 17.61 253 HIS B O 1
ATOM 1818 N N . CYS B 1 89 ? 22.052 -3.641 15.202 1.00 16.83 254 CYS B N 1
ATOM 1819 C CA . CYS B 1 89 ? 21.624 -5.026 14.997 1.00 19.97 254 CYS B CA 1
ATOM 1820 C C . CYS B 1 89 ? 20.951 -5.195 13.632 1.00 18.48 254 CYS B C 1
ATOM 1821 O O . CYS B 1 89 ? 21.163 -6.202 12.951 1.00 18.89 254 CYS B O 1
ATOM 1824 N N . SER B 1 90 ? 20.150 -4.209 13.235 1.00 16.55 255 SER B N 1
ATOM 1825 C CA . SER B 1 90 ? 19.472 -4.257 11.940 1.00 19.23 255 SER B CA 1
ATOM 1826 C C . SER B 1 90 ? 20.478 -4.217 10.793 1.00 22.13 255 SER B C 1
ATOM 1827 O O . SER B 1 90 ? 20.303 -4.897 9.787 1.00 21.34 255 SER B O 1
ATOM 1830 N N . SER B 1 91 ? 21.525 -3.409 10.948 1.00 19.18 256 SER B N 1
ATOM 1831 C CA . SER B 1 91 ? 22.606 -3.360 9.973 1.00 22.01 256 SER B CA 1
ATOM 1832 C C . SER B 1 91 ? 23.286 -4.722 9.854 1.00 22.06 256 SER B C 1
ATOM 1833 O O . SER B 1 91 ? 23.475 -5.247 8.749 1.00 20.57 256 SER B O 1
ATOM 1836 N N . ILE B 1 92 ? 23.634 -5.312 10.992 1.00 21.17 257 ILE B N 1
ATOM 1837 C CA . ILE B 1 92 ? 24.243 -6.634 10.976 1.00 19.84 257 ILE B CA 1
ATOM 1838 C C . ILE B 1 92 ? 23.334 -7.654 10.289 1.00 21.95 257 ILE B C 1
ATOM 1839 O O . ILE B 1 92 ? 23.781 -8.426 9.435 1.00 19.03 257 ILE B O 1
ATOM 1844 N N . LEU B 1 93 ? 22.055 -7.639 10.654 1.00 20.34 258 LEU B N 1
ATOM 1845 C CA . LEU B 1 93 ? 21.118 -8.657 10.200 1.00 18.50 258 LEU B CA 1
ATOM 1846 C C . LEU B 1 93 ? 20.738 -8.502 8.724 1.00 23.09 258 LEU B C 1
ATOM 1847 O O . LEU B 1 93 ? 20.386 -9.485 8.063 1.00 22.65 258 LEU B O 1
ATOM 1852 N N A ASN B 1 94 ? 20.814 -7.278 8.208 0.53 21.81 259 ASN B N 1
ATOM 1853 N N B ASN B 1 94 ? 20.796 -7.271 8.221 0.47 21.82 259 ASN B N 1
ATOM 1854 C CA A ASN B 1 94 ? 20.578 -7.043 6.780 0.53 26.39 259 ASN B CA 1
ATOM 1855 C CA B ASN B 1 94 ? 20.628 -7.013 6.790 0.47 26.38 259 ASN B CA 1
ATOM 1856 C C A ASN B 1 94 ? 21.680 -7.637 5.892 0.53 24.15 259 ASN B C 1
ATOM 1857 C C B ASN B 1 94 ? 21.620 -7.823 5.970 0.47 24.35 259 ASN B C 1
ATOM 1858 O O A ASN B 1 94 ? 21.475 -7.850 4.700 0.53 28.80 259 ASN B O 1
ATOM 1859 O O B ASN B 1 94 ? 21.296 -8.354 4.908 0.47 27.31 259 ASN B O 1
ATOM 1868 N N . LYS B 1 95 ? 22.837 -7.919 6.484 1.00 22.82 260 LYS B N 1
ATOM 1869 C CA . LYS B 1 95 ? 23.918 -8.591 5.780 1.00 22.17 260 LYS B CA 1
ATOM 1870 C C . LYS B 1 95 ? 23.987 -10.060 6.129 1.00 28.18 260 LYS B C 1
ATOM 1871 O O . LYS B 1 95 ? 24.187 -10.908 5.256 1.00 23.99 260 LYS B O 1
ATOM 1877 N N . TYR B 1 96 ? 23.829 -10.355 7.415 1.00 19.54 261 TYR B N 1
ATOM 1878 C CA . TYR B 1 96 ? 24.056 -11.691 7.930 1.00 20.12 261 TYR B CA 1
ATOM 1879 C C . TYR B 1 96 ? 22.825 -12.117 8.713 1.00 24.32 261 TYR B C 1
ATOM 1880 O O . TYR B 1 96 ? 22.761 -11.937 9.931 1.00 21.42 261 TYR B O 1
ATOM 1889 N N . ASP B 1 97 ? 21.851 -12.673 8.001 1.00 22.11 262 ASP B N 1
ATOM 1890 C CA . ASP B 1 97 ? 20.510 -12.883 8.551 1.00 21.60 262 ASP B CA 1
ATOM 1891 C C . ASP B 1 97 ? 20.360 -14.157 9.380 1.00 22.39 262 ASP B C 1
ATOM 1892 O O . ASP B 1 97 ? 19.243 -14.572 9.696 1.00 22.66 262 ASP B O 1
ATOM 1897 N N . ASP B 1 98 ? 21.486 -14.766 9.731 1.00 20.14 263 ASP B N 1
ATOM 1898 C CA . ASP B 1 98 ? 21.493 -15.929 10.616 1.00 24.87 263 ASP B CA 1
ATOM 1899 C C . ASP B 1 98 ? 22.264 -15.646 11.906 1.00 20.40 263 ASP B C 1
ATOM 1900 O O . ASP B 1 98 ? 22.682 -16.572 12.592 1.00 23.75 263 ASP B O 1
ATOM 1905 N N . ASN B 1 99 ? 22.470 -14.374 12.239 1.00 18.81 264 ASN B N 1
ATOM 1906 C CA . ASN B 1 99 ? 23.229 -14.060 13.444 1.00 21.20 264 ASN B CA 1
ATOM 1907 C C . ASN B 1 99 ? 22.324 -14.072 14.684 1.00 19.59 264 ASN B C 1
ATOM 1908 O O . ASN B 1 99 ? 21.591 -13.113 14.936 1.00 18.03 264 ASN B O 1
ATOM 1913 N N . VAL B 1 100 ? 22.372 -15.177 15.428 1.00 18.83 265 VAL B N 1
ATOM 1914 C CA . VAL B 1 100 ? 21.484 -15.402 16.564 1.00 23.01 265 VAL B CA 1
ATOM 1915 C C . VAL B 1 100 ? 21.625 -14.287 17.577 1.00 21.39 265 VAL B C 1
ATOM 1916 O O . VAL B 1 100 ? 20.632 -13.765 18.076 1.00 20.16 265 VAL B O 1
ATOM 1920 N N . LYS B 1 101 ? 22.865 -13.909 17.876 1.00 18.86 266 LYS B N 1
ATOM 1921 C CA . LYS B 1 101 ? 23.094 -12.868 18.879 1.00 24.83 266 LYS B CA 1
ATOM 1922 C C . LYS B 1 101 ? 22.474 -11.523 18.508 1.00 22.63 266 LYS B C 1
ATOM 1923 O O . LYS B 1 101 ? 21.955 -10.818 19.367 1.00 19.13 266 LYS B O 1
ATOM 1929 N N . ALA B 1 102 ? 22.503 -11.185 17.224 1.00 18.29 267 ALA B N 1
ATOM 1930 C CA . ALA B 1 102 ? 21.922 -9.935 16.748 1.00 18.88 267 ALA B CA 1
ATOM 1931 C C . ALA B 1 102 ? 20.409 -9.953 16.901 1.00 16.74 267 ALA B C 1
ATOM 1932 O O . ALA B 1 102 ? 19.818 -8.982 17.359 1.00 14.31 267 ALA B O 1
ATOM 1934 N N . TYR B 1 103 ? 19.776 -11.050 16.496 1.00 18.80 268 TYR B N 1
ATOM 1935 C CA . TYR B 1 103 ? 18.343 -11.210 16.732 1.00 17.24 268 TYR B CA 1
ATOM 1936 C C . TYR B 1 103 ? 18.000 -11.093 18.217 1.00 18.77 268 TYR B C 1
ATOM 1937 O O . TYR B 1 103 ? 17.023 -10.446 18.593 1.00 17.32 268 TYR B O 1
ATOM 1946 N N . PHE B 1 104 ? 18.796 -11.721 19.068 1.00 15.50 269 PHE B N 1
ATOM 1947 C CA . PHE B 1 104 ? 18.485 -11.680 20.491 1.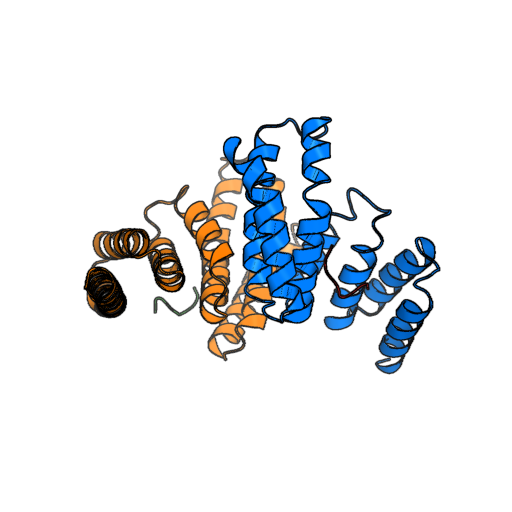00 17.60 269 PHE B CA 1
ATOM 1948 C C . PHE B 1 104 ? 18.569 -10.265 21.067 1.00 15.58 269 PHE B C 1
ATOM 1949 O O . PHE B 1 104 ? 17.655 -9.815 21.769 1.00 16.44 269 PHE B O 1
ATOM 1957 N N . LYS B 1 105 ? 19.668 -9.569 20.785 1.00 17.79 270 LYS B N 1
ATOM 1958 C CA . LYS B 1 105 ? 19.866 -8.233 21.332 1.00 17.58 270 LYS B CA 1
ATOM 1959 C C . LYS B 1 105 ? 18.852 -7.268 20.751 1.00 13.87 270 LYS B C 1
ATOM 1960 O O . LYS B 1 105 ? 18.377 -6.378 21.442 1.00 14.49 270 LYS B O 1
ATOM 1966 N N . ARG B 1 106 ? 18.500 -7.443 19.484 1.00 15.28 271 ARG B N 1
ATOM 1967 C CA . ARG B 1 106 ? 17.465 -6.585 18.916 1.00 18.04 271 ARG B CA 1
ATOM 1968 C C . ARG B 1 106 ? 16.095 -6.858 19.542 1.00 16.55 271 ARG B C 1
ATOM 1969 O O . ARG B 1 106 ? 15.318 -5.933 19.772 1.00 16.88 271 ARG B O 1
ATOM 1977 N N . GLY B 1 107 ? 15.803 -8.127 19.823 1.00 17.44 272 GLY B N 1
ATOM 1978 C CA . GLY B 1 107 ? 14.561 -8.477 20.495 1.00 20.67 272 GLY B CA 1
ATOM 1979 C C . GLY B 1 107 ? 14.454 -7.838 21.876 1.00 19.03 272 GLY B C 1
ATOM 1980 O O . GLY B 1 107 ? 13.406 -7.310 22.242 1.00 17.02 272 GLY B O 1
ATOM 1981 N N . LYS B 1 108 ? 15.547 -7.889 22.637 1.00 17.30 273 LYS B N 1
ATOM 1982 C CA . LYS B 1 108 ? 15.627 -7.242 23.949 1.00 19.12 273 LYS B CA 1
ATOM 1983 C C . LYS B 1 108 ? 15.356 -5.735 23.864 1.00 19.76 273 LYS B C 1
ATOM 1984 O O . LYS B 1 108 ? 14.659 -5.161 24.710 1.00 18.34 273 LYS B O 1
ATOM 1990 N N . ALA B 1 109 ? 15.942 -5.089 22.862 1.00 16.61 274 ALA B N 1
ATOM 1991 C CA . ALA B 1 109 ? 15.816 -3.642 22.723 1.00 14.85 274 ALA B CA 1
ATOM 1992 C C . ALA B 1 109 ? 14.404 -3.298 22.260 1.00 18.25 274 ALA B C 1
ATOM 1993 O O . ALA B 1 109 ? 13.817 -2.321 22.720 1.00 18.99 274 ALA B O 1
ATOM 1995 N N . HIS B 1 110 ? 13.852 -4.112 21.362 1.00 14.40 275 HIS B N 1
ATOM 1996 C CA . HIS B 1 110 ? 12.459 -3.926 20.946 1.00 19.90 275 HIS B CA 1
ATOM 1997 C C . HIS B 1 110 ? 11.501 -4.016 22.129 1.00 17.52 275 HIS B C 1
ATOM 1998 O O . HIS B 1 110 ? 10.588 -3.197 22.270 1.00 21.39 275 HIS B O 1
ATOM 2005 N N . ALA B 1 111 ? 11.716 -5.011 22.984 1.00 20.06 276 ALA B N 1
ATOM 2006 C CA . ALA B 1 111 ? 10.847 -5.242 24.129 1.00 21.94 276 ALA B CA 1
ATOM 2007 C C . ALA B 1 111 ? 10.946 -4.069 25.098 1.00 23.57 276 ALA B C 1
ATOM 2008 O O . ALA B 1 111 ? 9.944 -3.613 25.660 1.00 20.80 276 ALA B O 1
ATOM 2010 N N . ALA B 1 112 ? 12.172 -3.594 25.282 1.00 18.72 277 ALA B N 1
ATOM 2011 C CA . ALA B 1 112 ? 12.460 -2.504 26.204 1.00 21.51 277 ALA B CA 1
ATOM 2012 C C . ALA B 1 112 ? 11.800 -1.194 25.786 1.00 23.86 277 ALA B C 1
ATOM 2013 O O . ALA B 1 112 ? 11.449 -0.385 26.644 1.00 28.05 277 ALA B O 1
ATOM 2015 N N . VAL B 1 113 ? 11.629 -0.976 24.484 1.00 17.80 278 VAL B N 1
ATOM 2016 C CA . VAL B 1 113 ? 10.953 0.243 24.027 1.00 27.88 278 VAL B CA 1
ATOM 2017 C C . VAL B 1 113 ? 9.497 -0.030 23.673 1.00 31.98 278 VAL B C 1
ATOM 2018 O O . VAL B 1 113 ? 8.853 0.762 22.986 1.00 29.07 278 VAL B O 1
ATOM 2022 N N . TRP B 1 114 ? 9.004 -1.172 24.144 1.00 27.60 279 TRP B N 1
ATOM 2023 C CA . TRP B 1 114 ? 7.616 -1.583 23.968 1.00 31.68 279 TRP B CA 1
ATOM 2024 C C . TRP B 1 114 ? 7.198 -1.789 22.510 1.00 27.81 279 TRP B C 1
ATOM 2025 O O . TRP B 1 114 ? 6.052 -1.534 22.155 1.00 33.24 279 TRP B O 1
ATOM 2036 N N . ASN B 1 115 ? 8.121 -2.247 21.669 1.00 25.93 280 ASN B N 1
ATOM 2037 C CA . ASN B 1 115 ? 7.748 -2.771 20.356 1.00 25.19 280 ASN B CA 1
ATOM 2038 C C . ASN B 1 115 ? 7.479 -4.276 20.516 1.00 28.63 280 ASN B C 1
ATOM 2039 O O . ASN B 1 115 ? 8.343 -5.105 20.226 1.00 22.78 280 ASN B O 1
ATOM 2044 N N . ALA B 1 116 ? 6.293 -4.632 20.995 1.00 28.85 281 ALA B N 1
ATOM 2045 C CA . ALA B 1 116 ? 6.024 -6.029 21.360 1.00 28.44 281 ALA B CA 1
ATOM 2046 C C . ALA B 1 116 ? 6.073 -6.967 20.161 1.00 25.88 281 ALA B C 1
ATOM 2047 O O . ALA B 1 116 ? 6.667 -8.039 20.225 1.00 30.34 281 ALA B O 1
ATOM 2049 N N . GLN B 1 117 ? 5.463 -6.558 19.059 1.00 26.93 282 GLN B N 1
ATOM 2050 C CA . GLN B 1 117 ? 5.383 -7.420 17.882 1.00 28.04 282 GLN B CA 1
ATOM 2051 C C . GLN B 1 117 ? 6.753 -7.670 17.259 1.00 34.26 282 GLN B C 1
ATOM 2052 O O . GLN B 1 117 ? 7.068 -8.786 16.819 1.00 23.45 282 GLN B O 1
ATOM 2058 N N . GLU B 1 118 ? 7.568 -6.621 17.214 1.00 24.76 283 GLU B N 1
ATOM 2059 C CA . GLU B 1 118 ? 8.919 -6.746 16.691 1.00 25.34 283 GLU B CA 1
ATOM 2060 C C . GLU B 1 118 ? 9.792 -7.612 17.603 1.00 21.81 283 GLU B C 1
ATOM 2061 O O . GLU B 1 118 ? 10.628 -8.384 17.130 1.00 20.12 283 GLU B O 1
ATOM 2067 N N . ALA B 1 119 ? 9.626 -7.462 18.914 1.00 18.81 284 ALA B N 1
ATOM 2068 C CA . ALA B 1 119 ? 10.395 -8.285 19.842 1.00 21.60 284 ALA B CA 1
ATOM 2069 C C . ALA B 1 119 ? 10.094 -9.764 19.626 1.00 24.87 284 ALA B C 1
ATOM 2070 O O . ALA B 1 119 ? 11.002 -10.596 19.575 1.00 18.88 284 ALA B O 1
ATOM 2072 N N . GLN B 1 120 ? 8.810 -10.087 19.517 1.00 19.67 285 GLN B N 1
ATOM 2073 C CA . GLN B 1 120 ? 8.391 -11.471 19.368 1.00 22.62 285 GLN B CA 1
ATOM 2074 C C . GLN B 1 120 ? 8.950 -12.060 18.104 1.00 19.05 285 GLN B C 1
ATOM 2075 O O . GLN B 1 120 ? 9.361 -13.210 18.084 1.00 22.60 285 GLN B O 1
ATOM 2081 N N . ALA B 1 121 ? 8.969 -11.264 17.043 1.00 23.05 286 ALA B N 1
ATOM 2082 C CA . ALA B 1 121 ? 9.509 -11.725 15.775 1.00 21.78 286 ALA B CA 1
ATOM 2083 C C . ALA B 1 121 ? 10.989 -12.079 15.901 1.00 22.15 286 ALA B C 1
ATOM 2084 O O . ALA B 1 121 ? 11.426 -13.091 15.371 1.00 21.71 286 ALA B O 1
ATOM 2086 N N . ASP B 1 122 ? 11.763 -11.253 16.605 1.00 21.12 287 ASP B N 1
ATOM 2087 C CA . ASP B 1 122 ? 13.197 -11.514 16.729 1.00 19.92 287 ASP B CA 1
ATOM 2088 C C . ASP B 1 122 ? 13.448 -12.711 17.647 1.00 16.18 287 ASP B C 1
ATOM 2089 O O . ASP B 1 122 ? 14.320 -13.531 17.379 1.00 19.17 287 ASP B O 1
ATOM 2094 N N . PHE B 1 123 ? 12.696 -12.787 18.747 1.00 18.93 288 PHE B N 1
ATOM 2095 C CA . PHE B 1 123 ? 12.823 -13.911 19.673 1.00 18.45 288 PHE B CA 1
ATOM 2096 C C . PHE B 1 123 ? 12.429 -15.209 18.980 1.00 23.30 288 PHE B C 1
ATOM 2097 O O . PHE B 1 123 ? 13.056 -16.250 19.192 1.00 21.51 288 PHE B O 1
ATOM 2105 N N . ALA B 1 124 ? 11.417 -15.139 18.120 1.00 22.70 289 ALA B N 1
ATOM 2106 C CA . ALA B 1 124 ? 11.033 -16.316 17.349 1.00 23.79 289 ALA B CA 1
ATOM 2107 C C . ALA B 1 124 ? 12.180 -16.739 16.438 1.00 24.30 289 ALA B C 1
ATOM 2108 O O . ALA B 1 124 ? 12.462 -17.933 16.300 1.00 25.90 289 ALA B O 1
ATOM 2110 N N . LYS B 1 125 ? 12.865 -15.762 15.842 1.00 23.48 290 LYS B N 1
ATOM 2111 C CA . LYS B 1 125 ? 14.023 -16.065 14.995 1.00 20.89 290 LYS B CA 1
ATOM 2112 C C . LYS B 1 125 ? 15.128 -16.753 15.780 1.00 22.68 290 LYS B C 1
ATOM 2113 O O . LYS B 1 125 ? 15.716 -17.732 15.317 1.00 20.38 290 LYS B O 1
ATOM 2119 N N . VAL B 1 126 ? 15.413 -16.231 16.973 1.00 21.54 291 VAL B N 1
ATOM 2120 C CA . VAL B 1 126 ? 16.436 -16.795 17.835 1.00 16.06 291 VAL B CA 1
ATOM 2121 C C . VAL B 1 126 ? 16.182 -18.301 18.074 1.00 26.42 291 VAL B C 1
ATOM 2122 O O . VAL B 1 126 ? 17.101 -19.132 17.973 1.00 22.63 291 VAL B O 1
ATOM 2126 N N . LEU B 1 127 ? 14.932 -18.646 18.372 1.00 22.34 292 LEU B N 1
ATOM 2127 C CA . LEU B 1 127 ? 14.574 -20.039 18.658 1.00 26.44 292 LEU B CA 1
ATOM 2128 C C . LEU B 1 127 ? 14.676 -20.890 17.404 1.00 24.40 292 LEU B C 1
ATOM 2129 O O . LEU B 1 127 ? 15.164 -22.008 17.449 1.00 24.40 292 LEU B O 1
ATOM 2134 N N . GLU B 1 128 ? 14.221 -20.350 16.281 1.00 22.23 293 GLU B N 1
ATOM 2135 C CA . GLU B 1 128 ? 14.374 -21.048 15.018 1.00 33.54 293 GLU B CA 1
ATOM 2136 C C . GLU B 1 128 ? 15.825 -21.413 14.726 1.00 30.28 293 GLU B C 1
ATOM 2137 O O . GLU B 1 128 ? 16.111 -22.526 14.302 1.00 28.97 293 GLU B O 1
ATOM 2143 N N . LEU B 1 129 ? 16.736 -20.467 14.939 1.00 31.72 294 LEU B N 1
ATOM 2144 C CA . LEU B 1 129 ? 18.144 -20.676 14.608 1.00 28.92 294 LEU B CA 1
ATOM 2145 C C . LEU B 1 129 ? 18.907 -21.439 15.687 1.00 30.35 294 LEU B C 1
ATOM 2146 O O . LEU B 1 129 ? 19.891 -22.114 15.393 1.00 32.17 294 LEU B O 1
ATOM 2151 N N . ASP B 1 130 ? 18.456 -21.336 16.934 1.00 29.99 295 ASP B N 1
ATOM 2152 C CA . ASP B 1 130 ? 19.158 -21.974 18.049 1.00 30.65 295 ASP B CA 1
ATOM 2153 C C . ASP B 1 130 ? 18.173 -22.364 19.154 1.00 28.94 295 ASP B C 1
ATOM 2154 O O . ASP B 1 130 ? 17.998 -21.625 20.117 1.00 30.56 295 ASP B O 1
ATOM 2159 N N . PRO B 1 131 ? 17.524 -23.532 19.013 1.00 30.30 296 PRO B N 1
ATOM 2160 C CA . PRO B 1 131 ? 16.489 -23.961 19.965 1.00 31.07 296 PRO B CA 1
ATOM 2161 C C . PRO B 1 131 ? 17.031 -24.154 21.377 1.00 30.26 296 PRO B C 1
ATOM 2162 O O . PRO B 1 131 ? 16.262 -24.125 22.346 1.00 32.88 296 PRO B O 1
ATOM 2166 N N 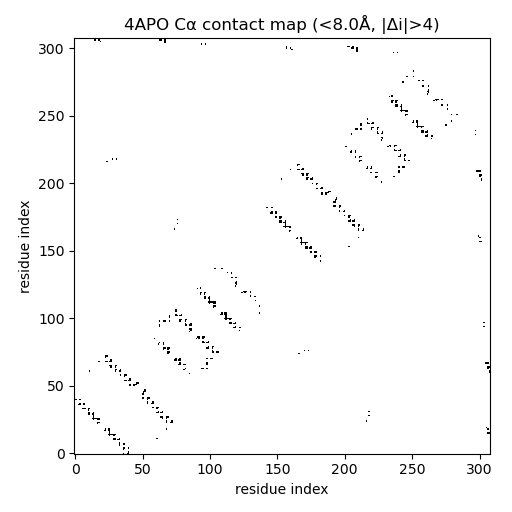. ALA B 1 132 ? 18.336 -24.362 21.490 1.00 30.89 297 ALA B N 1
ATOM 2167 C CA . ALA B 1 132 ? 18.979 -24.513 22.791 1.00 32.76 297 ALA B CA 1
ATOM 2168 C C . ALA B 1 132 ? 18.736 -23.310 23.704 1.00 33.51 297 ALA B C 1
ATOM 2169 O O . ALA B 1 132 ? 18.899 -23.414 24.916 1.00 29.44 297 ALA B O 1
ATOM 2171 N N . LEU B 1 133 ? 18.356 -22.172 23.123 1.00 28.22 298 LEU B N 1
ATOM 2172 C CA . LEU B 1 133 ? 18.170 -20.946 23.899 1.00 31.54 298 LEU B CA 1
ATOM 2173 C C . LEU B 1 133 ? 16.765 -20.830 24.495 1.00 27.98 298 LEU B C 1
ATOM 2174 O O . LEU B 1 133 ? 16.442 -19.838 25.140 1.00 29.96 298 LEU B O 1
ATOM 2179 N N . ALA B 1 134 ? 15.940 -21.849 24.277 1.00 29.12 299 ALA B N 1
ATOM 2180 C CA . ALA B 1 134 ? 14.554 -21.850 24.755 1.00 30.46 299 ALA B CA 1
ATOM 2181 C C . ALA B 1 134 ? 14.344 -21.371 26.208 1.00 27.93 299 ALA B C 1
ATOM 2182 O O . ALA B 1 134 ? 13.495 -20.523 26.458 1.00 32.36 299 ALA B O 1
ATOM 2184 N N . PRO B 1 135 ? 15.097 -21.919 27.174 1.00 32.57 300 PRO B N 1
ATOM 2185 C CA . PRO B 1 135 ? 14.874 -21.429 28.543 1.00 38.47 300 PRO B CA 1
ATOM 2186 C C . PRO B 1 135 ? 15.097 -19.917 28.700 1.00 33.99 300 PRO B C 1
ATOM 2187 O O . PRO B 1 135 ? 14.277 -19.247 29.319 1.00 31.68 300 PRO B O 1
ATOM 2191 N N . VAL B 1 136 ? 16.173 -19.384 28.135 1.00 31.31 301 VAL B N 1
ATOM 2192 C CA . VAL B 1 136 ? 16.458 -17.953 28.271 1.00 31.26 301 VAL B CA 1
ATOM 2193 C C . VAL B 1 136 ? 15.454 -17.096 27.497 1.00 27.54 301 VAL B C 1
ATOM 2194 O O . VAL B 1 136 ? 15.012 -16.056 27.978 1.00 26.67 301 VAL B O 1
ATOM 2198 N N . VAL B 1 137 ? 15.084 -17.542 26.301 1.00 22.77 302 VAL B N 1
ATOM 2199 C CA . VAL B 1 137 ? 14.084 -16.835 25.518 1.00 24.78 302 VAL B CA 1
ATOM 2200 C C . VAL B 1 137 ? 12.709 -16.875 26.188 1.00 27.85 302 VAL B C 1
ATOM 2201 O O . VAL B 1 137 ? 11.980 -15.888 26.184 1.00 20.60 302 VAL B O 1
ATOM 2205 N N . SER B 1 138 ? 12.357 -18.024 26.759 1.00 27.54 303 SER B N 1
ATOM 2206 C CA . SER B 1 138 ? 11.055 -18.175 27.387 1.00 24.69 303 SER B CA 1
ATOM 2207 C C . SER B 1 138 ? 10.866 -17.128 28.466 1.00 23.73 303 SER B C 1
ATOM 2208 O O . SER B 1 138 ? 9.774 -16.593 28.630 1.00 26.31 303 SER B O 1
ATOM 2211 N N . ARG B 1 139 ? 11.929 -16.826 29.204 1.00 25.11 304 ARG B N 1
ATOM 2212 C CA . ARG B 1 139 ? 11.844 -15.781 30.219 1.00 29.77 304 ARG B CA 1
ATOM 2213 C C . ARG B 1 139 ? 11.536 -14.414 29.612 1.00 28.54 304 ARG B C 1
ATOM 2214 O O . ARG B 1 139 ? 10.736 -13.658 30.151 1.00 24.97 304 ARG B O 1
ATOM 2222 N N . GLU B 1 140 ? 12.174 -14.091 28.489 1.00 26.12 305 GLU B N 1
ATOM 2223 C CA . GLU B 1 140 ? 11.944 -12.799 27.858 1.00 18.60 305 GLU B CA 1
ATOM 2224 C C . GLU B 1 140 ? 10.535 -12.736 27.319 1.00 17.78 305 GLU B C 1
ATOM 2225 O O . GLU B 1 140 ? 9.864 -11.705 27.414 1.00 23.04 305 GLU B O 1
ATOM 2231 N N . LEU B 1 141 ? 10.094 -13.838 26.716 1.00 20.15 306 LEU B N 1
ATOM 2232 C CA . LEU B 1 141 ? 8.769 -13.883 26.111 1.00 21.82 306 LEU B CA 1
ATOM 2233 C C . LEU B 1 141 ? 7.682 -13.855 27.177 1.00 27.43 306 LEU B C 1
ATOM 2234 O O . LEU B 1 141 ? 6.626 -13.256 26.974 1.00 24.80 306 LEU B O 1
ATOM 2239 N N . GLN B 1 142 ? 7.943 -14.500 28.311 1.00 26.36 307 GLN B N 1
ATOM 2240 C CA . GLN B 1 142 ? 7.007 -14.447 29.439 1.00 33.23 307 GLN B CA 1
ATOM 2241 C C . GLN B 1 142 ? 6.737 -13.000 29.877 1.00 31.07 307 GLN B C 1
ATOM 2242 O O . GLN B 1 142 ? 5.580 -12.594 30.028 1.00 30.96 307 GLN B O 1
ATOM 2248 N N . ALA B 1 143 ? 7.799 -12.223 30.081 1.00 27.99 308 ALA B N 1
ATOM 2249 C CA . ALA B 1 143 ? 7.650 -10.802 30.426 1.00 30.17 308 ALA B CA 1
ATOM 2250 C C . ALA B 1 143 ? 6.835 -10.058 29.374 1.00 27.47 308 ALA B C 1
ATOM 2251 O O . ALA B 1 143 ? 5.900 -9.327 29.687 1.00 24.27 308 ALA B O 1
ATOM 2253 N N . LEU B 1 144 ? 7.203 -10.259 28.115 1.00 27.00 309 LEU B N 1
ATOM 2254 C CA . LEU B 1 144 ? 6.528 -9.617 27.002 1.00 27.93 309 LEU B CA 1
ATOM 2255 C C . LEU B 1 144 ? 5.029 -9.919 27.004 1.00 26.37 309 LEU B C 1
ATOM 2256 O O . LEU B 1 144 ? 4.204 -9.034 26.782 1.00 24.98 309 LEU B O 1
ATOM 2261 N N . GLU B 1 145 ? 4.687 -11.181 27.241 1.00 30.03 310 GLU B N 1
ATOM 2262 C CA . GLU B 1 145 ? 3.297 -11.606 27.270 1.00 31.49 310 GLU B CA 1
ATOM 2263 C C . GLU B 1 145 ? 2.561 -10.888 28.401 1.00 26.33 310 GLU B C 1
ATOM 2264 O O . GLU B 1 145 ? 1.422 -10.443 28.234 1.00 30.32 310 GLU B O 1
ATOM 2270 N N . ALA B 1 146 ? 3.223 -10.750 29.542 1.00 25.84 311 ALA B N 1
ATOM 2271 C CA . ALA B 1 146 ? 2.650 -9.978 30.644 1.00 31.50 311 ALA B CA 1
ATOM 2272 C C . ALA B 1 146 ? 2.365 -8.529 30.226 1.00 29.02 311 ALA B C 1
ATOM 2273 O O . ALA B 1 146 ? 1.274 -8.012 30.452 1.00 25.77 311 ALA B O 1
ATOM 2275 N N . ARG B 1 147 ? 3.325 -7.878 29.574 1.00 26.41 312 ARG B N 1
ATOM 2276 C CA . ARG B 1 147 ? 3.104 -6.512 29.108 1.00 23.30 312 ARG B CA 1
ATOM 2277 C C . ARG B 1 147 ? 2.002 -6.426 28.048 1.00 28.29 312 ARG B C 1
ATOM 2278 O O . ARG B 1 147 ? 1.265 -5.443 27.987 1.00 24.19 312 ARG B O 1
ATOM 2286 N N . ILE B 1 148 ? 1.903 -7.434 27.191 1.00 23.14 313 ILE B N 1
ATOM 2287 C CA . ILE B 1 148 ? 0.877 -7.398 26.155 1.00 28.79 313 ILE B CA 1
ATOM 2288 C C . ILE B 1 148 ? -0.492 -7.512 26.826 1.00 30.93 313 ILE B C 1
ATOM 2289 O O . ILE B 1 148 ? -1.438 -6.808 26.480 1.00 29.53 313 ILE B O 1
ATOM 2294 N N . ARG B 1 149 ? -0.573 -8.400 27.804 1.00 25.28 314 ARG B N 1
ATOM 2295 C CA . ARG B 1 149 ? -1.791 -8.570 28.587 1.00 32.96 314 ARG B CA 1
ATOM 2296 C C . ARG B 1 149 ? -2.167 -7.291 29.343 1.00 31.67 314 ARG B C 1
ATOM 2297 O O . ARG B 1 149 ? -3.327 -6.860 29.332 1.00 28.72 314 ARG B O 1
ATOM 2305 N N . GLN B 1 150 ? -1.184 -6.674 29.990 1.00 31.31 315 GLN B N 1
ATOM 2306 C CA . GLN B 1 150 ? -1.438 -5.452 30.747 1.00 31.64 315 GLN B CA 1
ATOM 2307 C C . GLN B 1 150 ? -1.970 -4.328 29.865 1.00 37.41 315 GLN B C 1
ATOM 2308 O O . GLN B 1 150 ? -2.907 -3.632 30.250 1.00 31.98 315 GLN B O 1
ATOM 2314 N N . LYS B 1 151 ? -1.381 -4.162 28.682 1.00 37.27 316 LYS B N 1
ATOM 2315 C CA . LYS B 1 151 ? -1.864 -3.161 27.739 1.00 38.05 316 LYS B CA 1
ATOM 2316 C C . LYS B 1 151 ? -3.299 -3.453 27.312 1.00 41.47 316 LYS B C 1
ATOM 2317 O O . LYS B 1 151 ? -4.119 -2.536 27.191 1.00 42.03 316 LYS B O 1
ATOM 2321 N N . ASP B 1 152 ? -3.600 -4.727 27.075 1.00 38.65 317 ASP B N 1
ATOM 2322 C CA . ASP B 1 152 ? -4.960 -5.121 26.722 1.00 38.39 317 ASP B CA 1
ATOM 2323 C C . ASP B 1 152 ? -5.923 -4.795 27.860 1.00 38.21 317 ASP B C 1
ATOM 2324 O O . ASP B 1 152 ? -6.996 -4.228 27.642 1.00 42.33 317 ASP B O 1
ATOM 2329 N N . GLU B 1 153 ? -5.532 -5.159 29.077 1.00 35.50 318 GLU B N 1
ATOM 2330 C CA . GLU B 1 153 ? -6.324 -4.839 30.256 1.00 32.92 318 GLU B CA 1
ATOM 2331 C C . GLU B 1 153 ? -6.625 -3.346 30.303 1.00 43.26 318 GLU B C 1
ATOM 2332 O O . GLU B 1 153 ? -7.768 -2.942 30.524 1.00 35.57 318 GLU B O 1
ATOM 2338 N N . GLU B 1 154 ? -5.587 -2.537 30.091 1.00 38.09 319 GLU B N 1
ATOM 2339 C CA . GLU B 1 154 ? -5.709 -1.085 30.130 1.00 39.76 319 GLU B CA 1
ATOM 2340 C C . GLU B 1 154 ? -6.569 -0.550 28.989 1.00 43.56 319 GLU B C 1
ATOM 2341 O O . GLU B 1 154 ? -7.308 0.425 29.155 1.00 47.75 319 GLU B O 1
ATOM 2347 N N . ASP B 1 155 ? -6.467 -1.187 27.830 1.00 39.53 320 ASP B N 1
ATOM 2348 C CA . ASP B 1 155 ? -7.314 -0.831 26.704 1.00 43.37 320 ASP B CA 1
ATOM 2349 C C . ASP B 1 155 ? -8.783 -1.024 27.087 1.00 52.07 320 ASP B C 1
ATOM 2350 O O . ASP B 1 155 ? -9.605 -0.111 26.942 1.00 47.80 320 ASP B O 1
ATOM 2355 N N . LYS B 1 156 ? -9.100 -2.210 27.596 1.00 41.37 321 LYS B N 1
ATOM 2356 C CA . LYS B 1 156 ? -10.459 -2.532 28.015 1.00 44.40 321 LYS B CA 1
ATOM 2357 C C . LYS B 1 156 ? -10.953 -1.588 29.104 1.00 43.68 321 LYS B C 1
ATOM 2358 O O . LYS B 1 156 ? -12.123 -1.212 29.125 1.00 49.80 321 LYS B O 1
ATOM 2364 N N . ALA B 1 157 ? -10.058 -1.194 30.003 1.00 45.09 322 ALA B N 1
ATOM 2365 C CA . ALA B 1 157 ? -10.406 -0.233 31.042 1.00 40.56 322 ALA B CA 1
ATOM 2366 C C . ALA B 1 157 ? -10.868 1.098 30.435 1.00 56.69 322 ALA B C 1
ATOM 2367 O O . ALA B 1 157 ? -11.759 1.765 30.977 1.00 51.11 322 ALA B O 1
ATOM 2369 N N . ARG B 1 158 ? -10.261 1.476 29.311 1.00 51.70 323 ARG B N 1
ATOM 2370 C CA . ARG B 1 158 ? -10.603 2.723 28.628 1.00 54.16 323 ARG B CA 1
ATOM 2371 C C . ARG B 1 158 ? -12.019 2.676 28.058 1.00 53.98 323 ARG B C 1
ATOM 2372 O O . ARG B 1 158 ? -12.789 3.628 28.213 1.00 57.72 323 ARG B O 1
ATOM 2374 N N . PHE B 1 159 ? -12.360 1.565 27.410 1.00 46.96 324 PHE B N 1
ATOM 2375 C CA . PHE B 1 159 ? -13.706 1.371 26.878 1.00 47.23 324 PHE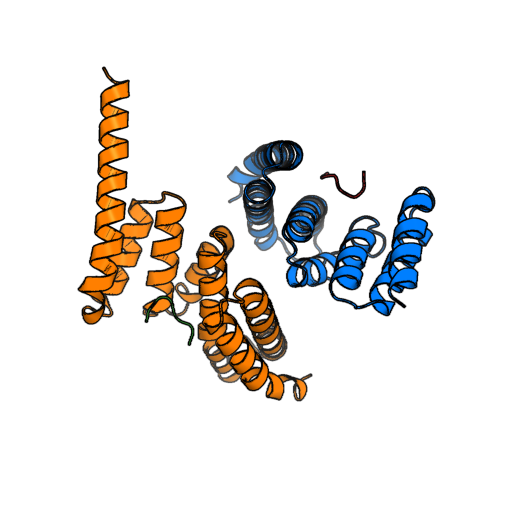 B CA 1
ATOM 2376 C C . PHE B 1 159 ? -14.765 1.527 27.968 1.00 54.19 324 PHE B C 1
ATOM 2377 O O . PHE B 1 159 ? -15.808 2.148 27.756 1.00 59.77 324 PHE B O 1
ATOM 2379 N N . ARG B 1 160 ? -14.490 0.966 29.139 1.00 57.20 325 ARG B N 1
ATOM 2380 C CA . ARG B 1 160 ? -15.428 1.047 30.251 1.00 52.74 325 ARG B CA 1
ATOM 2381 C C . ARG B 1 160 ? -15.683 2.497 30.641 1.00 53.73 325 ARG B C 1
ATOM 2382 O O . ARG B 1 160 ? -16.353 2.764 31.636 1.00 56.00 325 ARG B O 1
ATOM 2384 N N . ALA C 2 1 ? 26.898 -17.063 27.553 1.00 41.88 1 ALA D N 1
ATOM 2385 C CA . ALA C 2 1 ? 25.616 -16.444 27.880 1.00 41.40 1 ALA D CA 1
ATOM 2386 C C . ALA C 2 1 ? 25.285 -15.330 26.890 1.00 38.03 1 ALA D C 1
ATOM 2387 O O . ALA C 2 1 ? 26.174 -14.631 26.403 1.00 37.20 1 ALA D O 1
ATOM 2389 N N . GLU C 2 2 ? 23.999 -15.172 26.596 1.00 40.85 2 GLU D N 1
ATOM 2390 C CA . GLU C 2 2 ? 23.561 -14.164 25.640 1.00 39.45 2 GLU D CA 1
ATOM 2391 C C . GLU C 2 2 ? 23.743 -12.744 26.167 1.00 37.22 2 GLU D C 1
ATOM 2392 O O . GLU C 2 2 ? 23.717 -11.789 25.391 1.00 35.26 2 GLU D O 1
ATOM 2398 N N . ASP C 2 3 ? 23.945 -12.605 27.477 1.00 30.00 3 ASP D N 1
ATOM 2399 C CA . ASP C 2 3 ? 24.194 -11.283 28.052 1.00 30.73 3 ASP D CA 1
ATOM 2400 C C . ASP C 2 3 ? 25.666 -11.103 28.444 1.00 34.79 3 ASP D C 1
ATOM 2401 O O . ASP C 2 3 ? 26.020 -10.222 29.233 1.00 37.58 3 ASP D O 1
ATOM 2406 N N . ASP C 2 4 ? 26.517 -11.951 27.872 1.00 33.46 4 ASP D N 1
ATOM 2407 C CA . ASP C 2 4 ? 27.951 -11.834 28.033 1.00 24.32 4 ASP D CA 1
ATOM 2408 C C . ASP C 2 4 ? 28.470 -11.164 26.762 1.00 29.08 4 ASP D C 1
ATOM 2409 O O . ASP C 2 4 ? 27.691 -10.755 25.893 1.00 25.35 4 ASP D O 1
ATOM 2414 N N . VAL C 2 5 ? 29.783 -11.053 26.654 1.00 26.12 5 VAL D N 1
ATOM 2415 C CA . VAL C 2 5 ? 30.393 -10.492 25.456 1.00 27.68 5 VAL D CA 1
ATOM 2416 C C . VAL C 2 5 ? 31.274 -11.558 24.795 1.00 28.81 5 VAL D C 1
ATOM 2417 O O . VAL C 2 5 ? 31.731 -12.495 25.455 1.00 31.14 5 VAL D O 1
ATOM 2421 N N . GLU C 2 6 ? 31.475 -11.432 23.488 1.00 27.30 6 GLU D N 1
ATOM 2422 C CA . GLU C 2 6 ? 32.262 -12.402 22.727 1.00 31.22 6 GLU D CA 1
ATOM 2423 C C . GLU C 2 6 ? 33.712 -11.967 22.666 1.00 32.10 6 GLU D C 1
ATOM 2424 O O . GLU C 2 6 ? 34.025 -10.796 22.886 1.00 24.06 6 GLU D O 1
ATOM 2431 N N . ALA D 2 1 ? 22.896 29.657 26.399 1.00 51.44 1 ALA E N 1
ATOM 2432 C CA . ALA D 2 1 ? 24.001 29.091 27.169 1.00 55.21 1 ALA E CA 1
ATOM 2433 C C . ALA D 2 1 ? 24.668 27.938 26.427 1.00 53.24 1 ALA E C 1
ATOM 2434 O O . ALA D 2 1 ? 24.020 27.218 25.659 1.00 45.77 1 ALA E O 1
ATOM 2436 N N . GLU D 2 2 ? 25.963 27.761 26.671 1.00 46.19 2 GLU E N 1
ATOM 2437 C CA . GLU D 2 2 ? 26.724 26.699 26.020 1.00 50.42 2 GLU E CA 1
ATOM 2438 C C . GLU D 2 2 ? 26.327 25.294 26.487 1.00 45.84 2 GLU E C 1
ATOM 2439 O O . GLU D 2 2 ? 26.612 24.311 25.806 1.00 44.02 2 GLU E O 1
ATOM 2445 N N . ASP D 2 3 ? 25.666 25.188 27.635 1.00 42.98 3 ASP E N 1
ATOM 2446 C CA . ASP D 2 3 ? 25.190 23.876 28.075 1.00 31.81 3 ASP E CA 1
ATOM 2447 C C . ASP D 2 3 ? 23.682 23.720 27.864 1.00 37.89 3 ASP E C 1
ATOM 2448 O O . ASP D 2 3 ? 23.056 22.800 28.394 1.00 35.89 3 ASP E O 1
ATOM 2453 N N . ASP D 2 4 ? 23.107 24.623 27.076 1.00 35.87 4 ASP E N 1
ATOM 2454 C CA . ASP D 2 4 ? 21.718 24.479 26.652 1.00 34.91 4 ASP E CA 1
ATOM 2455 C C . ASP D 2 4 ? 21.687 23.744 25.308 1.00 35.75 4 ASP E C 1
ATOM 2456 O O . ASP D 2 4 ? 22.726 23.298 24.791 1.00 33.34 4 ASP E O 1
ATOM 2461 N N . VAL D 2 5 ? 20.495 23.616 24.745 1.00 30.88 5 VAL E N 1
ATOM 2462 C CA . VAL D 2 5 ? 20.344 23.022 23.427 1.00 35.99 5 VAL E CA 1
ATOM 2463 C C . VAL D 2 5 ? 19.780 24.050 22.438 1.00 30.88 5 VAL E C 1
ATOM 2464 O O . VAL D 2 5 ? 19.067 24.973 22.834 1.00 29.45 5 VAL E O 1
ATOM 2468 N N . GLU D 2 6 ? 20.125 23.899 21.163 1.00 29.36 6 GLU E N 1
ATOM 2469 C CA . GLU D 2 6 ? 19.649 24.807 20.121 1.00 31.49 6 GLU E CA 1
ATOM 2470 C C . GLU D 2 6 ? 18.315 24.317 19.589 1.00 33.78 6 GLU E C 1
ATOM 2471 O O . GLU D 2 6 ? 18.019 23.116 19.621 1.00 29.80 6 GLU E O 1
#

Sequence (308 aa):
AEEKAKAVPLIHQEGNRLYREGHVKKEAAAKYYDAIACCLKNLQMKEQPGSPEWIQLDQQQITPLLLNYCQCKLVVEEYYEVLDHCSSSILNNKYDDNVKKAYFKRGKAHAAVWNAQEAQADFAKVLELDPALAPVVSRELQALEARIAEEKAKAVPLIHQEGNRLYREGHVKEAAAKYYDAIACLKNLQMKEQPGSPEWIQLDQQITPLLLNYCQCKLVVEEYYEVLDHCSSILNNKYDDNVKAYFKRGKAHAAVWNAQEAQADFAKVLELDPALAPVVSRELQALEARIRQKDEEDKARFRAEDDVEAEDDVE

Secondary structure (DSSP, 8-state):
-GGGGTHHHHHHHHHHHHHHHT-HHHHHHHHHHHHHHHHHHHTTS-TTSHHHHHHHHHHHHHHHHHHHHHHHTT--HHHHHHHHHHHHH-TT-HHHHHHHHHHHHHTT-HHHHHHHHHHHHHH-GGGHHHHHHHHHHHHHT-/-TTGGGGHHHHHHHHHHHHHHT-HHHHHHHHHHHHHHHHHHHHTS-TTSHHHHHHHHHHHHHHHHHHHHHHHTT--HHHHHHHHHHHHH-TT-HHHHHHHHHHHHHTT-HHHHHHHHHHHHHH-GGGHHHHHHHHHHHHHHHHHHHHHHHHHH-/-TTS--/-TTS--

Solvent-accessible surface area: 16773 Å² total; per-residue (Å²): 62,106,134,95,47,164,27,2,73,118,30,40,61,49,0,17,113,11,23,143,99,53,86,19,136,97,0,4,30,67,0,40,69,0,12,32,18,1,112,67,17,19,146,86,63,137,102,52,26,118,44,51,65,131,26,8,100,70,12,15,35,2,23,2,3,4,0,10,1,4,24,75,48,124,12,44,29,11,0,35,68,47,0,41,52,5,10,135,102,49,94,95,33,30,66,0,15,12,6,46,0,72,0,24,20,42,55,203,50,46,91,83,0,81,60,5,0,57,70,0,69,116,61,46,98,84,25,38,82,41,0,48,142,25,58,124,62,22,64,87,78,118,62,89,134,131,17,159,36,3,79,105,35,38,114,61,0,18,131,12,23,141,106,53,100,18,74,88,0,4,25,59,0,40,66,0,13,33,29,2,112,101,29,19,168,130,60,137,100,55,22,101,95,54,70,61,26,6,105,79,13,15,35,3,24,1,2,5,0,8,0,5,20,74,39,122,16,46,29,13,0,35,68,51,0,43,55,4,11,134,97,51,96,94,32,32,60,0,17,8,6,44,0,71,0,25,22,36,58,171,48,32,146,83,0,62,59,7,0,59,67,0,53,118,62,45,96,84,26,46,100,72,0,68,185,28,50,138,58,7,96,30,120,59,123,61,82,68,79,112,80,125,72,88,98,120,104,21,97,48,8,89,107,30,98,53,9,87

InterPro domains:
  IPR001179 FKBP-type peptidyl-prolyl cis-trans isomerase domain [PS50059] (31-84)
  IPR011990 Tetratricopeptide-like helical domain superfamily [G3DSA:1.25.40.10] (170-329)
  IPR011990 Tetratricopeptide-like helical domain superfamily [SSF48452] (174-322)
  IPR019734 Tetratricopeptide repeat [PS50005] (265-298)
  IPR039663 AIP/AIPL1/TTC9 [PTHR11242] (33-329)
  IPR046357 Peptidyl-prolyl cis-trans isomerase domain superfamily [G3DSA:3.10.50.40] (2-166)
  IPR056277 AIP/AIPL, N-terminal FKBP-type PPIase domain [PF23322] (13-156)

Organism: Homo sapiens (NCBI:txid9606)

Nearest PDB structures (foldseek):
  4apo-assembly1_A  TM=1.007E+00  e=2.040E-18  Homo sapiens
  4apo-assembly2_B  TM=1.001E+00  e=4.807E-18  Homo sapiens
  7zub-assembly1_C  TM=9.811E-01  e=1.096E-16  Homo sapiens
  6px0-assembly1_A  TM=9.480E-01  e=7.327E-11  Homo sapiens
  3rkv-assembly1_A  TM=9.342E-01  e=9.274E-09  Caenorhabditis elegans

B-factor: mean 32.29, std 13.6, range [11.8, 90.2]